Protein AF-0000000084413961 (afdb_homodimer)

Secondary structure (DSSP, 8-state):
-------------------S-SEEEEE-TT-HHHHHHHHHHHHH-TT--EEEEETTSTT--GGGTTT--HHHHHHS-EEEETTS-EEETHHHHHHHHHHTT-GGGTGGGGSHHHHHHHHHHHHHHHHHHHHHTTS--HHHHHHHHHHHHHHHHHHHHHHHHS------/-------------------S-SEEEEE-TT-HHHHHHHHHHHHH-TT--EEEEETTSTT--GGGTTT--HHHHHHS-EEEETTS-EEETHHHHHHHHHHTT-GGGTGGGGSHHHHHHHHHHHHHHHHHHHHHTTS--HHHHHHHHHHHHHHHHHHHHHHTTS------

Foldseek 3Di:
DPPPPPPPPPPPPVPVPQDQAFKEWEFAPVQPVRVVVVVVLVVLQPSVRYHYDHLPDPPHDCVVVLNQHSLNCLQWIWMAGSVGDIDTAPVRVLVSCVNSPNNVVCVVCVPVVNVVVRRVVRNVCSQCSQVVRPHDGSVVVVVVVVVVVVLVVVVVVCVVPDPDDSVD/DPPPPPPPPPPPPVVVPQDQAFKEWEFAPVQPVRVVVVVVLVVLQPSVHYHYDHLPDPPHDCVVVLNQHSLNCLQWIWMAGSVGDIDTAPVRVLVSCVNSPNNVVCVVCVPVVNVVVRRVVRNVCSQCSQVVRPHDGSVVVVVVVVVVVVLVVVVVVCVVPDPDDSVD

Nearest PDB structures (foldseek):
  4i2t-assembly1_A  TM=4.695E-01  e=9.248E-02  Chlorella sorokiniana
  4i2u-assembly1_A  TM=4.646E-01  e=8.682E-02  Chlorella sorokiniana
  6sgb-assembly1_Fa  TM=4.866E-01  e=2.104E-01  Trypanosoma brucei brucei
  7dik-assembly1_A  TM=3.952E-01  e=9.852E-02  Plasmodium falciparum 3D7
  1k0b-assembly1_A  TM=3.626E-01  e=8.460E-01  Saccharomyces cerevisiae

Structure (mmCIF, N/CA/C/O backbone):
data_AF-0000000084413961-model_v1
#
loop_
_entity.id
_entity.type
_entity.pdbx_description
1 polymer 'DUF393 domain-containing protein'
#
loop_
_atom_site.group_PDB
_atom_site.id
_atom_site.type_symbol
_atom_site.label_atom_id
_atom_site.label_alt_id
_atom_site.label_comp_id
_atom_site.label_asym_id
_atom_site.label_entity_id
_atom_site.label_seq_id
_atom_site.pdbx_PDB_ins_code
_atom_site.Cartn_x
_atom_site.Cartn_y
_atom_site.Cartn_z
_atom_site.occupancy
_atom_site.B_iso_or_equiv
_atom_site.auth_seq_id
_atom_site.auth_comp_id
_atom_site.auth_asym_id
_atom_site.auth_atom_id
_atom_site.pdbx_PDB_model_num
ATOM 1 N N . MET A 1 1 ? 36.531 67.625 -8.266 1 28.53 1 MET A N 1
ATOM 2 C CA . MET A 1 1 ? 35.281 67.188 -7.68 1 28.53 1 MET A CA 1
ATOM 3 C C . MET A 1 1 ? 34.969 65.75 -8.062 1 28.53 1 MET A C 1
ATOM 5 O O . MET A 1 1 ? 34.594 65.438 -9.195 1 28.53 1 MET A O 1
ATOM 9 N N . SER A 1 2 ? 35.906 64.812 -7.629 1 28.44 2 SER A N 1
ATOM 10 C CA . SER A 1 2 ? 36.062 63.375 -7.852 1 28.44 2 SER A CA 1
ATOM 11 C C . SER A 1 2 ? 34.875 62.594 -7.293 1 28.44 2 SER A C 1
ATOM 13 O O . SER A 1 2 ? 34.562 62.688 -6.098 1 28.44 2 SER A O 1
ATOM 15 N N . GLY A 1 3 ? 33.75 62.469 -8.031 1 28.02 3 GLY A N 1
ATOM 16 C CA . GLY A 1 3 ? 32.5 61.781 -7.703 1 28.02 3 GLY A CA 1
ATOM 17 C C . GLY A 1 3 ? 32.719 60.375 -7.219 1 28.02 3 GLY A C 1
ATOM 18 O O . GLY A 1 3 ? 33.312 59.562 -7.922 1 28.02 3 GLY A O 1
ATOM 19 N N . TRP A 1 4 ? 32.938 60.125 -5.863 1 32 4 TRP A N 1
ATOM 20 C CA . TRP A 1 4 ? 33.094 58.844 -5.168 1 32 4 TRP A CA 1
ATOM 21 C C . TRP A 1 4 ? 31.891 57.938 -5.473 1 32 4 TRP A C 1
ATOM 23 O O . TRP A 1 4 ? 30.75 58.281 -5.184 1 32 4 TRP A O 1
ATOM 33 N N . CYS A 1 5 ? 31.906 57.281 -6.676 1 32.59 5 CYS A N 1
ATOM 34 C CA . CYS A 1 5 ? 30.938 56.219 -6.965 1 32.59 5 CYS A CA 1
ATOM 35 C C . CYS A 1 5 ? 30.875 55.219 -5.832 1 32.59 5 CYS A C 1
ATOM 37 O O . CYS A 1 5 ? 31.891 54.562 -5.523 1 32.59 5 CYS A O 1
ATOM 39 N N . VAL A 1 6 ? 30.25 55.5 -4.664 1 33.47 6 VAL A N 1
ATOM 40 C CA . VAL A 1 6 ? 29.953 54.5 -3.645 1 33.47 6 VAL A CA 1
ATOM 41 C C . VAL A 1 6 ? 29.422 53.25 -4.309 1 33.47 6 VAL A C 1
ATOM 43 O O . VAL A 1 6 ? 28.469 53.281 -5.082 1 33.47 6 VAL A O 1
ATOM 46 N N . GLY A 1 7 ? 30.328 52.344 -4.707 1 33.09 7 GLY A N 1
ATOM 47 C CA . GLY A 1 7 ? 29.953 51 -5.129 1 33.09 7 GLY A CA 1
ATOM 48 C C . GLY A 1 7 ? 28.828 50.406 -4.316 1 33.09 7 GLY A C 1
ATOM 49 O O . GLY A 1 7 ? 28.844 50.469 -3.084 1 33.09 7 GLY A O 1
ATOM 50 N N . SER A 1 8 ? 27.594 50.562 -4.754 1 33.22 8 SER A N 1
ATOM 51 C CA . SER A 1 8 ? 26.453 49.812 -4.199 1 33.22 8 SER A CA 1
ATOM 52 C C . SER A 1 8 ? 26.828 48.406 -3.816 1 33.22 8 SER A C 1
ATOM 54 O O . SER A 1 8 ? 27.312 47.625 -4.652 1 33.22 8 SER A O 1
ATOM 56 N N . GLU A 1 9 ? 27.531 48.188 -2.738 1 34.91 9 GLU A N 1
ATOM 57 C CA . GLU A 1 9 ? 27.594 46.812 -2.205 1 34.91 9 GLU A CA 1
ATOM 58 C C . GLU A 1 9 ? 26.266 46.094 -2.393 1 34.91 9 GLU A C 1
ATOM 60 O O . GLU A 1 9 ? 25.219 46.562 -1.939 1 34.91 9 GLU A O 1
ATOM 65 N N . ARG A 1 10 ? 26.016 45.469 -3.547 1 32.41 10 ARG A N 1
ATOM 66 C CA . ARG A 1 10 ? 24.938 44.531 -3.795 1 32.41 10 ARG A CA 1
ATOM 67 C C . ARG A 1 10 ? 24.609 43.719 -2.545 1 32.41 10 ARG A C 1
ATOM 69 O O . ARG A 1 10 ? 25.531 43.281 -1.835 1 32.41 10 ARG A O 1
ATOM 76 N N . TYR A 1 11 ? 23.531 44 -1.795 1 33.12 11 TYR A N 1
ATOM 77 C CA . TYR A 1 11 ? 22.844 43.062 -0.918 1 33.12 11 TYR A CA 1
ATOM 78 C C . TYR A 1 11 ? 22.953 41.656 -1.452 1 33.12 11 TYR A C 1
ATOM 80 O O . TYR A 1 11 ? 22.625 41.406 -2.611 1 33.12 11 TYR A O 1
ATOM 88 N N . GLY A 1 12 ? 24.031 40.906 -1.257 1 35.69 12 GLY A N 1
ATOM 89 C CA . GLY A 1 12 ? 23.953 39.469 -1.463 1 35.69 12 GLY A CA 1
ATOM 90 C C . GLY A 1 12 ? 22.562 38.906 -1.237 1 35.69 12 GLY A C 1
ATOM 91 O O . GLY A 1 12 ? 21.969 39.125 -0.176 1 35.69 12 GLY A O 1
ATOM 92 N N . SER A 1 13 ? 21.594 38.969 -2.084 1 40.03 13 SER A N 1
ATOM 93 C CA . SER A 1 13 ? 20.344 38.219 -2.01 1 40.03 13 SER A CA 1
ATOM 94 C C . SER A 1 13 ? 20.562 36.875 -1.303 1 40.03 13 SER A C 1
ATOM 96 O O . SER A 1 13 ? 21.281 36.031 -1.797 1 40.03 13 SER A O 1
ATOM 98 N N . GLY A 1 14 ? 20.938 36.688 -0.121 1 41.59 14 GLY A N 1
ATOM 99 C CA . GLY A 1 14 ? 20.938 35.469 0.67 1 41.59 14 GLY A CA 1
ATOM 100 C C . GLY A 1 14 ? 19.906 34.469 0.21 1 41.59 14 GLY A C 1
ATOM 101 O O . GLY A 1 14 ? 18.734 34.531 0.621 1 41.59 14 GLY A O 1
ATOM 102 N N . GLN A 1 15 ? 19.672 34.125 -0.973 1 47.72 15 GLN A N 1
ATOM 103 C CA . GLN A 1 15 ? 18.797 33.094 -1.514 1 47.72 15 GLN A CA 1
ATOM 104 C C . GLN A 1 15 ? 18.688 31.891 -0.564 1 47.72 15 GLN A C 1
ATOM 106 O O . GLN A 1 15 ? 19.688 31.203 -0.317 1 47.72 15 GLN A O 1
ATOM 111 N N . ALA A 1 16 ? 17.922 31.922 0.528 1 58.41 16 ALA A N 1
ATOM 112 C CA . ALA A 1 16 ? 17.688 30.766 1.4 1 58.41 16 ALA A CA 1
ATOM 113 C C . ALA A 1 16 ? 17.797 29.453 0.626 1 58.41 16 ALA A C 1
ATOM 115 O O . ALA A 1 16 ? 17.234 29.328 -0.461 1 58.41 16 ALA A O 1
ATOM 116 N N . SER A 1 17 ? 18.969 28.797 0.553 1 79.81 17 SER A N 1
ATOM 117 C CA . SER A 1 17 ? 19.297 27.547 -0.109 1 79.81 17 SER A CA 1
ATOM 118 C C . SER A 1 17 ? 18.141 26.562 -0.044 1 79.81 17 SER A C 1
ATOM 120 O O . SER A 1 17 ? 17.375 26.547 0.932 1 79.81 17 SER A O 1
ATOM 122 N N . ARG A 1 18 ? 17.609 26.203 -1.151 1 90.88 18 ARG A N 1
ATOM 123 C CA . ARG A 1 18 ? 16.562 25.188 -1.261 1 90.88 18 ARG A CA 1
ATOM 124 C C . ARG A 1 18 ? 16.812 24.016 -0.318 1 90.88 18 ARG A C 1
ATOM 126 O O . ARG A 1 18 ? 17.938 23.5 -0.262 1 90.88 18 ARG A O 1
ATOM 133 N N . PRO A 1 19 ? 15.828 23.766 0.521 1 95.44 19 PRO A N 1
ATOM 134 C CA . PRO A 1 19 ? 16.016 22.578 1.358 1 95.44 19 PRO A CA 1
ATOM 135 C C . PRO A 1 19 ? 16.188 21.297 0.541 1 95.44 19 PRO A C 1
ATOM 137 O O . PRO A 1 19 ? 15.922 21.297 -0.663 1 95.44 19 PRO A O 1
ATOM 140 N N . SER A 1 20 ? 16.625 20.234 1.175 1 96.25 20 SER A N 1
ATOM 141 C CA . SER A 1 20 ? 16.859 18.953 0.502 1 96.25 20 SER A CA 1
ATOM 142 C C . SER A 1 20 ? 15.539 18.234 0.229 1 96.25 20 SER A C 1
ATOM 144 O O . SER A 1 20 ? 15.469 17.359 -0.642 1 96.25 20 SER A O 1
ATOM 146 N N . TRP A 1 21 ? 14.555 18.578 1.015 1 98.25 21 TRP A N 1
ATOM 147 C CA . TRP A 1 21 ? 13.281 17.891 0.873 1 98.25 21 TRP A CA 1
ATOM 148 C C . TRP A 1 21 ? 12.398 18.578 -0.166 1 98.25 21 TRP A C 1
ATOM 150 O O . TRP A 1 21 ? 12.523 19.781 -0.396 1 98.25 21 TRP A O 1
ATOM 160 N N . ASP A 1 22 ? 11.547 17.781 -0.787 1 98.56 22 ASP A N 1
ATOM 161 C C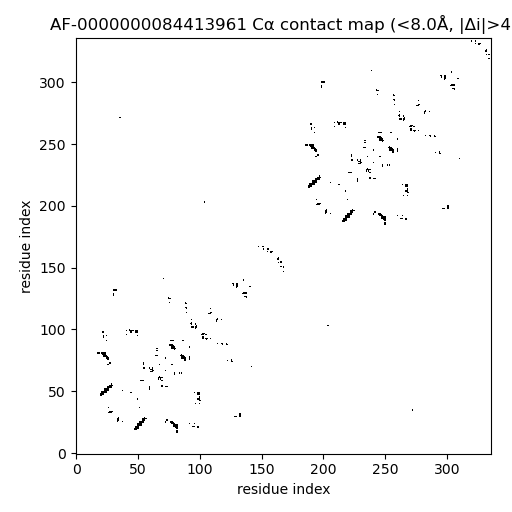A . ASP A 1 22 ? 10.594 18.281 -1.774 1 98.56 22 ASP A CA 1
ATOM 162 C C . ASP A 1 22 ? 9.25 18.609 -1.128 1 98.56 22 ASP A C 1
ATOM 164 O O . ASP A 1 22 ? 8.539 19.5 -1.584 1 98.56 22 ASP A O 1
ATOM 168 N N . ILE A 1 23 ? 8.961 17.938 -0.116 1 98.81 23 ILE A N 1
ATOM 169 C CA . ILE A 1 23 ? 7.652 18.109 0.505 1 98.81 23 ILE A CA 1
ATOM 170 C C . ILE A 1 23 ? 7.754 17.844 2.006 1 98.81 23 ILE A C 1
ATOM 172 O O . ILE A 1 23 ? 8.445 16.922 2.434 1 98.81 23 ILE A O 1
ATOM 176 N N . ARG A 1 24 ? 7.102 18.672 2.785 1 98.94 24 ARG A N 1
ATOM 177 C CA . ARG A 1 24 ? 6.887 18.484 4.215 1 98.94 24 ARG A CA 1
ATOM 178 C C . ARG A 1 24 ? 5.52 17.875 4.488 1 98.94 24 ARG A C 1
ATOM 180 O O . ARG A 1 24 ? 4.5 18.375 4.008 1 98.94 24 ARG A O 1
ATOM 187 N N . LEU A 1 25 ? 5.539 16.797 5.176 1 99 25 LEU A N 1
ATOM 188 C CA . LEU A 1 25 ? 4.309 16.109 5.547 1 99 25 LEU A CA 1
ATOM 189 C C . LEU A 1 25 ? 3.924 16.422 6.988 1 99 25 LEU A C 1
ATOM 191 O O . LEU A 1 25 ? 4.691 16.141 7.914 1 99 25 LEU A O 1
ATOM 195 N N . LEU A 1 26 ? 2.76 17.016 7.184 1 98.94 26 LEU A N 1
ATOM 196 C CA . LEU A 1 26 ? 2.197 17.188 8.516 1 98.94 26 LEU A CA 1
ATOM 197 C C . LEU A 1 26 ? 1.348 15.992 8.922 1 98.94 26 LEU A C 1
ATOM 199 O O . LEU A 1 26 ? 0.322 15.711 8.289 1 98.94 26 LEU A O 1
ATOM 203 N N . TYR A 1 27 ? 1.771 15.281 9.922 1 98.88 27 TYR A N 1
ATOM 204 C CA . TYR A 1 27 ? 1.052 14.055 10.266 1 98.88 27 TYR A CA 1
ATOM 205 C C . TYR A 1 27 ? 0.648 14.062 11.734 1 98.88 27 TYR A C 1
ATOM 207 O O . TYR A 1 27 ? 1.232 14.789 12.547 1 98.88 27 TYR A O 1
ATOM 215 N N . ASP A 1 28 ? -0.403 13.273 12.078 1 98.75 28 ASP A N 1
ATOM 216 C CA . ASP A 1 28 ? -0.881 13.078 13.438 1 98.75 28 ASP A CA 1
ATOM 217 C C . ASP A 1 28 ? -0.093 11.969 14.141 1 98.75 28 ASP A C 1
ATOM 219 O O . ASP A 1 28 ? -0.427 10.789 14.023 1 98.75 28 ASP A O 1
ATOM 223 N N . GLY A 1 29 ? 0.896 12.414 14.992 1 98.56 29 GLY A N 1
ATOM 224 C CA . GLY A 1 29 ? 1.784 11.484 15.672 1 98.56 29 GLY A CA 1
ATOM 225 C C . GLY A 1 29 ? 1.097 10.695 16.766 1 98.56 29 GLY A C 1
ATOM 226 O O . GLY A 1 29 ? 1.681 9.773 17.328 1 98.56 29 GLY A O 1
ATOM 227 N N . GLU A 1 30 ? -0.149 11.047 17 1 98.19 30 GLU A N 1
ATOM 228 C CA . GLU A 1 30 ? -0.895 10.32 18.016 1 98.19 30 GLU A CA 1
ATOM 229 C C . GLU A 1 30 ? -1.785 9.25 17.406 1 98.19 30 GLU A C 1
ATOM 231 O O . GLU A 1 30 ? -2.363 8.422 18.125 1 98.19 30 GLU A O 1
ATOM 236 N N . CYS A 1 31 ? -1.912 9.195 16.188 1 98.56 31 CYS A N 1
ATOM 237 C CA . CYS A 1 31 ? -2.697 8.188 15.477 1 98.56 31 CYS A CA 1
ATOM 238 C C . CYS A 1 31 ? -1.859 6.949 15.18 1 98.56 31 CYS A C 1
ATOM 240 O O . CYS A 1 31 ? -0.922 7.004 14.383 1 98.56 31 CYS A O 1
ATOM 242 N N . PRO A 1 32 ? -2.246 5.844 15.758 1 97.81 32 PRO A N 1
ATOM 243 C CA . PRO A 1 32 ? -1.409 4.648 15.609 1 97.81 32 PRO A CA 1
ATOM 244 C C . PRO A 1 32 ? -1.281 4.203 14.148 1 97.81 32 PRO A C 1
ATOM 246 O O . PRO A 1 32 ? -0.208 3.766 13.727 1 97.81 32 PRO A O 1
ATOM 249 N N . LEU A 1 33 ? -2.301 4.258 13.367 1 97.06 33 LEU A N 1
ATOM 250 C CA . LEU A 1 33 ? -2.225 3.855 11.969 1 97.06 33 LEU A CA 1
ATOM 251 C C . LEU A 1 33 ? -1.439 4.875 11.156 1 97.06 33 LEU A C 1
ATOM 253 O O . LEU A 1 33 ? -0.709 4.508 10.227 1 97.06 33 LEU A O 1
ATOM 257 N N . CYS A 1 34 ? -1.55 6.176 11.461 1 98.5 34 CYS A N 1
ATOM 258 C CA . CYS A 1 34 ? -0.761 7.203 10.789 1 98.5 34 CYS A CA 1
ATOM 259 C C . CYS A 1 34 ? 0.73 6.969 11.008 1 98.5 34 CYS A C 1
ATOM 261 O O . CYS A 1 34 ? 1.526 7.125 10.078 1 98.5 34 CYS A O 1
ATOM 263 N N . LEU A 1 35 ? 1.068 6.551 12.211 1 98.5 35 LEU A N 1
ATOM 264 C CA . LEU A 1 35 ? 2.469 6.309 12.539 1 98.5 35 LEU A CA 1
ATOM 265 C C . LEU A 1 35 ? 3.01 5.113 11.758 1 98.5 35 LEU A C 1
ATOM 267 O O . LEU A 1 35 ? 4.18 5.102 11.367 1 98.5 35 LEU A O 1
ATOM 271 N N . LYS A 1 36 ? 2.193 4.09 11.609 1 97.44 36 LYS A N 1
ATOM 272 C CA . LYS A 1 36 ? 2.625 2.955 10.797 1 97.44 36 LYS A CA 1
ATOM 273 C C . LYS A 1 36 ? 2.977 3.396 9.383 1 97.44 36 LYS A C 1
ATOM 275 O O . LYS A 1 36 ? 4.023 3.025 8.852 1 97.44 36 LYS A O 1
ATOM 280 N N . GLU A 1 37 ? 2.068 4.219 8.812 1 97.5 37 GLU A N 1
ATOM 281 C CA . GLU A 1 37 ? 2.303 4.758 7.48 1 97.5 37 GLU A CA 1
ATOM 282 C C . GLU A 1 37 ? 3.547 5.641 7.453 1 97.5 37 GLU A C 1
ATOM 284 O O . GLU A 1 37 ? 4.398 5.496 6.574 1 97.5 37 GLU A O 1
ATOM 289 N N . VAL A 1 38 ? 3.727 6.523 8.406 1 98.75 38 VAL A N 1
ATOM 290 C CA . VAL A 1 38 ? 4.84 7.461 8.461 1 98.75 38 VAL A CA 1
ATOM 291 C C . VAL A 1 38 ? 6.152 6.695 8.617 1 98.75 38 VAL A C 1
ATOM 293 O O . VAL A 1 38 ? 7.148 7.012 7.965 1 98.75 38 VAL A O 1
ATOM 296 N N . ASN A 1 39 ? 6.156 5.676 9.461 1 98 39 ASN A N 1
ATOM 297 C CA . ASN A 1 39 ? 7.363 4.875 9.648 1 98 39 ASN A CA 1
ATOM 298 C C . ASN A 1 39 ? 7.734 4.113 8.383 1 98 39 ASN A C 1
ATOM 300 O O . ASN A 1 39 ? 8.914 3.998 8.047 1 98 39 ASN A O 1
ATOM 304 N N . PHE A 1 40 ? 6.758 3.604 7.691 1 96.62 40 PHE A N 1
ATOM 305 C CA . PHE A 1 40 ? 7 2.99 6.391 1 96.62 40 PHE A CA 1
ATOM 306 C C . PHE A 1 40 ? 7.605 3.998 5.422 1 96.62 40 PHE A C 1
ATOM 308 O O . PHE A 1 40 ? 8.617 3.715 4.777 1 96.62 40 PHE A O 1
ATOM 315 N N . LEU A 1 41 ? 7.035 5.188 5.324 1 98.31 41 LEU A N 1
ATOM 316 C CA . LEU A 1 41 ? 7.539 6.23 4.438 1 98.31 41 LEU A CA 1
ATOM 317 C C . LEU A 1 41 ? 8.961 6.633 4.824 1 98.31 41 LEU A C 1
ATOM 319 O O . LEU A 1 41 ? 9.805 6.848 3.955 1 98.31 41 LEU A O 1
ATOM 323 N N . ARG A 1 42 ? 9.18 6.77 6.105 1 98.38 42 ARG A N 1
ATOM 324 C CA . ARG A 1 42 ? 10.523 7.09 6.59 1 98.38 42 ARG A CA 1
ATOM 325 C C . ARG A 1 42 ? 11.531 6.043 6.133 1 98.38 42 ARG A C 1
ATOM 327 O O . ARG A 1 42 ? 12.641 6.383 5.719 1 98.38 42 ARG A O 1
ATOM 334 N N . SER A 1 43 ? 11.078 4.781 6.203 1 95.62 43 SER A N 1
ATOM 335 C CA . SER A 1 43 ? 11.984 3.699 5.816 1 95.62 43 SER A CA 1
ATOM 336 C C . SER A 1 43 ? 12.312 3.762 4.328 1 95.62 43 SER A C 1
ATOM 338 O O . SER A 1 43 ? 13.336 3.23 3.891 1 95.62 43 SER A O 1
ATOM 340 N N . ARG A 1 44 ? 11.547 4.43 3.582 1 95.19 44 ARG A N 1
ATOM 341 C CA . ARG A 1 44 ? 11.734 4.527 2.139 1 95.19 44 ARG A CA 1
ATOM 342 C C . ARG A 1 44 ? 12.344 5.871 1.754 1 95.19 44 ARG A C 1
ATOM 344 O O . ARG A 1 44 ? 12.711 6.082 0.596 1 95.19 44 ARG A O 1
ATOM 351 N N . ASN A 1 45 ? 12.469 6.711 2.668 1 97.75 45 ASN A N 1
ATOM 352 C CA . ASN A 1 45 ? 12.906 8.086 2.428 1 97.75 45 ASN A CA 1
ATOM 353 C C . ASN A 1 45 ? 14.43 8.188 2.404 1 97.75 45 ASN A C 1
ATOM 355 O O . ASN A 1 45 ? 15 9.047 3.076 1 97.75 45 ASN A O 1
ATOM 359 N N . GLN A 1 46 ? 15.062 7.43 1.606 1 94.12 46 GLN A N 1
ATOM 360 C CA . GLN A 1 46 ? 16.516 7.352 1.568 1 94.12 46 GLN A CA 1
ATOM 361 C C . GLN A 1 46 ? 17.125 8.633 1.007 1 94.12 46 GLN A C 1
ATOM 363 O O . GLN A 1 46 ? 18.203 9.047 1.42 1 94.12 46 GLN A O 1
ATOM 368 N N . ALA A 1 47 ? 16.469 9.328 0.149 1 97 47 ALA A N 1
ATOM 369 C CA . ALA A 1 47 ? 16.969 10.555 -0.471 1 97 47 ALA A CA 1
ATOM 370 C C . ALA A 1 47 ? 16.578 11.781 0.342 1 97 47 ALA A C 1
ATOM 372 O O . ALA A 1 47 ? 16.859 12.914 -0.053 1 97 47 ALA A O 1
ATOM 373 N N . ASN A 1 48 ? 15.867 11.586 1.437 1 98.19 48 ASN A N 1
ATOM 374 C CA . ASN A 1 48 ? 15.445 12.648 2.342 1 98.19 48 ASN A CA 1
ATOM 375 C C . ASN A 1 48 ? 14.609 13.703 1.617 1 98.19 48 ASN A C 1
ATOM 377 O O . ASN A 1 48 ? 14.836 14.898 1.774 1 98.19 48 ASN A O 1
ATOM 381 N N . LYS A 1 49 ? 13.688 13.211 0.852 1 98.81 49 LYS A N 1
ATOM 382 C CA . LYS A 1 49 ? 12.859 14.102 0.039 1 98.81 49 LYS A CA 1
ATOM 383 C C . LYS A 1 49 ? 11.562 14.461 0.763 1 98.81 49 LYS A C 1
ATOM 385 O O . LYS A 1 49 ? 10.812 15.328 0.307 1 98.81 49 LYS A O 1
ATOM 390 N N . VAL A 1 50 ? 11.305 13.852 1.881 1 98.94 50 VAL A N 1
ATOM 391 C CA . VAL A 1 50 ? 10.141 14.188 2.697 1 98.94 50 VAL A CA 1
ATOM 392 C C . VAL A 1 50 ? 10.594 14.672 4.07 1 98.94 50 VAL A C 1
ATOM 394 O O . VAL A 1 50 ? 11.414 14.023 4.727 1 98.94 50 VAL A O 1
ATOM 397 N N . ASP A 1 51 ? 10.133 15.797 4.43 1 98.88 51 ASP A N 1
ATOM 398 C CA . ASP A 1 51 ? 10.266 16.297 5.793 1 98.88 51 ASP A CA 1
ATOM 399 C C . ASP A 1 51 ? 9.031 15.961 6.629 1 98.88 51 ASP A C 1
ATOM 401 O O . ASP A 1 51 ? 7.914 16.344 6.277 1 98.88 51 ASP A O 1
ATOM 405 N N . PHE A 1 52 ? 9.211 15.18 7.703 1 98.94 52 PHE A N 1
ATOM 406 C CA . PHE A 1 52 ? 8.102 14.719 8.531 1 98.94 52 PHE A CA 1
ATOM 407 C C . PHE A 1 52 ? 7.934 15.609 9.758 1 98.94 52 PHE A C 1
ATOM 409 O O . PHE A 1 52 ? 8.852 15.734 10.562 1 98.94 52 PHE A O 1
ATOM 416 N N . VAL A 1 53 ? 6.727 16.188 9.875 1 98.94 53 VAL A N 1
ATOM 417 C CA . VAL A 1 53 ? 6.453 17.062 11.023 1 98.94 53 VAL A CA 1
ATOM 418 C C . VAL A 1 53 ? 5.238 16.531 11.789 1 98.94 53 VAL A C 1
ATOM 420 O O . VAL A 1 53 ? 4.148 16.422 11.219 1 98.94 53 VAL A O 1
ATOM 423 N N . ASP A 1 54 ? 5.438 16.266 13.055 1 98.88 54 ASP A N 1
ATOM 424 C CA . ASP A 1 54 ? 4.367 15.797 13.93 1 98.88 54 ASP A CA 1
ATOM 425 C C . ASP A 1 54 ? 3.535 16.969 14.453 1 98.88 54 ASP A C 1
ATOM 427 O O . ASP A 1 54 ? 4.035 17.781 15.227 1 98.88 54 ASP A O 1
ATOM 431 N N . ILE A 1 55 ? 2.312 16.984 14.102 1 98.75 55 ILE A N 1
ATOM 432 C CA . ILE A 1 55 ? 1.482 18.125 14.469 1 98.75 55 ILE A CA 1
ATOM 433 C C . ILE A 1 55 ? 1.116 18.047 15.945 1 98.75 55 ILE A C 1
ATOM 435 O O . ILE A 1 55 ? 0.682 19.047 16.547 1 98.75 55 ILE A O 1
ATOM 439 N N . ALA A 1 56 ? 1.22 16.906 16.5 1 96.81 56 ALA A N 1
ATOM 440 C CA . ALA A 1 56 ? 0.917 16.719 17.922 1 96.81 56 ALA A CA 1
ATOM 441 C C . ALA A 1 56 ? 2.143 17 18.781 1 96.81 56 ALA A C 1
ATOM 443 O O . ALA A 1 56 ? 2.057 17 20.016 1 96.81 56 ALA A O 1
ATOM 444 N N . GLY A 1 57 ? 3.252 17.234 18.172 1 96.5 57 GLY A N 1
ATOM 445 C CA . GLY A 1 57 ? 4.469 17.484 18.922 1 96.5 57 GLY A CA 1
ATOM 446 C C . GLY A 1 57 ? 4.438 18.781 19.688 1 96.5 57 GLY A C 1
ATOM 447 O O . GLY A 1 57 ? 3.801 19.75 19.266 1 96.5 57 GLY A O 1
ATOM 448 N N . PRO A 1 58 ? 5.215 18.828 20.828 1 93.06 58 PRO A N 1
ATOM 449 C CA . PRO A 1 58 ? 5.215 20.047 21.641 1 93.06 58 PRO A CA 1
ATOM 450 C C . PRO A 1 58 ? 5.836 21.234 20.922 1 93.06 58 PRO A C 1
ATOM 452 O O . PRO A 1 58 ? 5.551 22.391 21.266 1 93.06 58 PRO A O 1
ATOM 455 N N . ASP A 1 59 ? 6.574 21.016 19.922 1 94.62 59 ASP A N 1
ATOM 456 C CA . ASP A 1 59 ? 7.281 22.094 19.234 1 94.62 59 ASP A CA 1
ATOM 457 C C . ASP A 1 59 ? 6.57 22.469 17.938 1 94.62 59 ASP A C 1
ATOM 459 O O . ASP A 1 59 ? 7.094 23.266 17.156 1 94.62 59 ASP A O 1
ATOM 463 N N . TYR A 1 60 ? 5.383 21.906 17.75 1 97.94 60 TYR A N 1
ATOM 464 C CA . TYR A 1 60 ? 4.68 22.266 16.516 1 97.94 60 TYR A CA 1
ATOM 465 C C . TYR A 1 60 ? 4.316 23.75 16.5 1 97.94 60 TYR A C 1
ATOM 467 O O . TYR A 1 60 ? 3.779 24.266 17.484 1 97.94 60 TYR A O 1
ATOM 475 N N . SER A 1 61 ? 4.621 24.438 15.398 1 97.69 61 SER A N 1
ATOM 476 C CA . SER A 1 61 ? 4.344 25.859 15.242 1 97.69 61 SER A CA 1
ATOM 477 C C . SER A 1 61 ? 3.709 26.156 13.891 1 97.69 61 SER A C 1
ATOM 479 O O . SER A 1 61 ? 4.309 25.891 12.844 1 97.69 61 SER A O 1
ATOM 481 N N . PRO A 1 62 ? 2.488 26.688 13.875 1 98.19 62 PRO A N 1
ATOM 482 C CA . PRO A 1 62 ? 1.895 27.109 12.602 1 98.19 62 PRO A CA 1
ATOM 483 C C . PRO A 1 62 ? 2.814 28.016 11.789 1 98.19 62 PRO A C 1
ATOM 485 O O . PRO A 1 62 ? 2.891 27.891 10.562 1 98.19 62 PRO A O 1
ATOM 488 N N . ALA A 1 63 ? 3.609 28.906 12.484 1 97.62 63 ALA A N 1
ATOM 489 C CA . ALA A 1 63 ? 4.477 29.859 11.812 1 97.62 63 ALA A CA 1
ATOM 490 C C . ALA A 1 63 ? 5.523 29.156 10.953 1 97.62 63 ALA A C 1
ATOM 492 O O . ALA A 1 63 ? 5.891 29.625 9.883 1 97.62 63 ALA A O 1
ATOM 493 N N . ASP A 1 64 ? 5.926 27.984 11.344 1 97.75 64 ASP A N 1
ATOM 494 C CA . ASP A 1 64 ? 6.941 27.219 10.625 1 97.75 64 ASP A CA 1
ATOM 495 C C . ASP A 1 64 ? 6.305 26.312 9.57 1 97.75 64 ASP A C 1
ATOM 497 O O . ASP A 1 64 ? 7.012 25.641 8.82 1 97.75 64 ASP A O 1
ATOM 501 N N . ASN A 1 65 ? 5.008 26.297 9.547 1 98.75 65 ASN A N 1
ATOM 502 C CA . ASN A 1 65 ? 4.293 25.344 8.703 1 98.75 65 ASN A CA 1
ATOM 503 C C . ASN A 1 65 ? 3.154 26.016 7.941 1 98.75 65 ASN A C 1
ATOM 505 O O . ASN A 1 65 ? 2.016 25.547 7.984 1 98.75 65 ASN A O 1
ATOM 509 N N . ALA A 1 66 ? 3.537 27.125 7.305 1 98.62 66 ALA A N 1
ATOM 510 C CA . ALA A 1 66 ? 2.664 27.812 6.367 1 98.62 66 ALA A CA 1
ATOM 511 C C . ALA A 1 66 ? 1.414 28.344 7.066 1 98.62 66 ALA A C 1
ATOM 513 O O . ALA A 1 66 ? 0.348 28.453 6.453 1 98.62 66 ALA A O 1
ATOM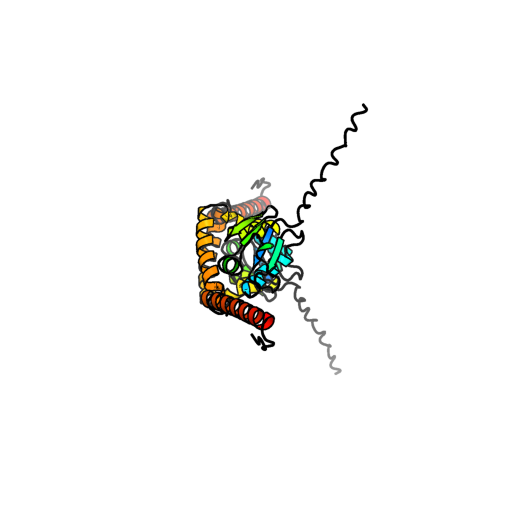 514 N N . GLY A 1 67 ? 1.486 28.516 8.367 1 98.69 67 GLY A N 1
ATOM 515 C CA . GLY A 1 67 ? 0.377 29.094 9.117 1 98.69 67 GLY A CA 1
ATOM 516 C C . GLY A 1 67 ? -0.702 28.078 9.453 1 98.69 67 GLY A C 1
ATOM 517 O O . GLY A 1 67 ? -1.783 28.453 9.914 1 98.69 67 GLY A O 1
ATOM 518 N N . ILE A 1 68 ? -0.469 26.828 9.266 1 98.81 68 ILE A N 1
ATOM 519 C CA . ILE A 1 68 ? -1.462 25.781 9.5 1 98.81 68 ILE A CA 1
ATOM 520 C C . ILE A 1 68 ? -1.533 25.453 10.992 1 98.81 68 ILE A C 1
ATOM 522 O O . ILE A 1 68 ? -0.576 24.938 11.57 1 98.81 68 ILE A O 1
ATOM 526 N N . SER A 1 69 ? -2.723 25.781 11.578 1 98.38 69 SER A N 1
ATOM 527 C CA . SER A 1 69 ? -2.918 25.516 13 1 98.38 69 SER A CA 1
ATOM 528 C C . SER A 1 69 ? -3.035 24.016 13.258 1 98.38 69 SER A C 1
ATOM 530 O O . SER A 1 69 ? -3.229 23.234 12.32 1 98.38 69 SER A O 1
ATOM 532 N N . PHE A 1 70 ? -2.912 23.609 14.516 1 98.19 70 PHE A N 1
ATOM 533 C CA . PHE A 1 70 ? -3.131 22.234 14.922 1 98.19 70 PHE A CA 1
ATOM 534 C C . PHE A 1 70 ? -4.516 21.75 14.5 1 98.19 70 PHE A C 1
ATOM 536 O O . PHE A 1 70 ? -4.664 20.672 13.93 1 98.19 70 PHE A O 1
ATOM 543 N N . GLU A 1 71 ? -5.516 22.594 14.742 1 97.69 71 GLU A N 1
ATOM 544 C CA . GLU A 1 71 ? -6.895 22.234 14.438 1 97.69 71 GLU A CA 1
ATOM 545 C C . GLU A 1 71 ? -7.082 21.969 12.945 1 97.69 71 GLU A C 1
ATOM 547 O O . GLU A 1 71 ? -7.699 20.984 12.562 1 97.69 71 GLU A O 1
ATOM 552 N N . ARG A 1 72 ? -6.523 22.844 12.164 1 98.44 72 ARG A N 1
ATOM 553 C CA . ARG A 1 72 ? -6.605 22.688 10.719 1 98.44 72 ARG A CA 1
ATOM 554 C C . ARG A 1 72 ? -5.871 21.438 10.258 1 98.44 72 ARG A C 1
ATOM 556 O O . ARG A 1 72 ? -6.367 20.688 9.414 1 98.44 72 ARG A O 1
ATOM 563 N N . ALA A 1 73 ? -4.707 21.188 10.789 1 98.88 73 ALA A N 1
ATOM 564 C CA . ALA A 1 73 ? -3.898 20.031 10.438 1 98.88 73 ALA A CA 1
ATOM 565 C C . ALA A 1 73 ? -4.605 18.734 10.828 1 98.88 73 ALA A C 1
ATOM 567 O O . ALA A 1 73 ? -4.465 17.703 10.148 1 98.88 73 ALA A O 1
ATOM 568 N N . MET A 1 74 ? -5.41 18.797 11.914 1 98.69 74 MET A N 1
ATOM 569 C CA . MET A 1 74 ? -6.109 17.609 12.406 1 98.69 74 MET A CA 1
ATOM 570 C C . MET A 1 74 ? -7.32 17.297 11.539 1 98.69 74 MET A C 1
ATOM 572 O O . MET A 1 74 ? -7.715 16.125 11.406 1 98.69 74 MET A O 1
ATOM 576 N N . GLU A 1 75 ? -7.855 18.234 10.945 1 98.44 75 GLU A N 1
ATOM 577 C CA . GLU A 1 75 ?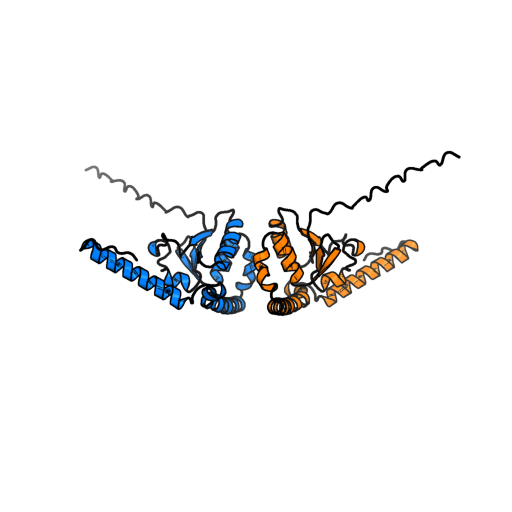 -9.062 18.047 10.148 1 98.44 75 GLU A CA 1
ATOM 578 C C . GLU A 1 75 ? -8.758 17.25 8.883 1 98.44 75 GLU A C 1
ATOM 580 O O . GLU A 1 75 ? -9.602 16.469 8.414 1 98.44 75 GLU A O 1
ATOM 585 N N . THR A 1 76 ? -7.691 17.469 8.266 1 98.81 76 THR A N 1
ATOM 586 C CA . THR A 1 76 ? -7.273 16.828 7.031 1 98.81 76 THR A CA 1
ATOM 587 C C . THR A 1 76 ? -5.754 16.859 6.891 1 98.81 76 THR A C 1
ATOM 589 O O . THR A 1 76 ? -5.094 17.75 7.414 1 98.81 76 THR A O 1
ATOM 592 N N . ILE A 1 77 ? -5.23 15.844 6.223 1 98.94 77 ILE A N 1
ATOM 593 C CA . ILE A 1 77 ? -3.783 15.758 6.051 1 98.94 77 ILE A CA 1
ATOM 594 C C . ILE A 1 77 ? -3.303 16.906 5.164 1 98.94 77 ILE A C 1
ATOM 596 O O . ILE A 1 77 ? -3.965 17.25 4.184 1 98.94 77 ILE A O 1
ATOM 600 N N . HIS A 1 78 ? -2.057 17.438 5.453 1 98.94 78 HIS A N 1
ATOM 601 C CA . HIS A 1 78 ? -1.45 18.531 4.691 1 98.94 78 HIS A CA 1
ATOM 602 C C . HIS A 1 78 ? -0.031 18.172 4.258 1 98.94 78 HIS A C 1
ATOM 604 O O . HIS A 1 78 ? 0.707 17.531 5.008 1 98.94 78 HIS A O 1
ATOM 610 N N . GLY A 1 79 ? 0.304 18.562 3.092 1 98.94 79 GLY A N 1
ATOM 611 C CA . GLY A 1 79 ? 1.657 18.641 2.564 1 98.94 79 GLY A CA 1
ATOM 612 C C . GLY A 1 79 ? 2.049 20.031 2.111 1 98.94 79 GLY A C 1
ATOM 613 O O . GLY A 1 79 ? 1.235 20.75 1.528 1 98.94 79 GLY A O 1
ATOM 614 N N . ILE A 1 80 ? 3.289 20.391 2.416 1 98.94 80 ILE A N 1
ATOM 615 C CA . ILE A 1 80 ? 3.828 21.688 2.006 1 98.94 80 ILE A CA 1
ATOM 616 C C . ILE A 1 80 ? 5.062 21.469 1.134 1 98.94 80 ILE A C 1
ATOM 618 O O . ILE A 1 80 ? 6.07 20.938 1.593 1 98.94 80 ILE A O 1
ATOM 622 N N . THR A 1 81 ? 4.992 21.953 -0.051 1 98.69 81 THR A N 1
ATOM 623 C CA . THR A 1 81 ? 6.168 21.797 -0.903 1 98.69 81 THR A CA 1
ATOM 624 C C . THR A 1 81 ? 7.23 22.828 -0.533 1 98.69 81 THR A C 1
ATOM 626 O O . THR A 1 81 ? 6.945 23.797 0.181 1 98.69 81 THR A O 1
ATOM 629 N N . PHE A 1 82 ? 8.477 22.594 -1.021 1 97.5 82 PHE A N 1
ATOM 630 C CA . PHE A 1 82 ? 9.602 23.453 -0.671 1 97.5 82 PHE A CA 1
ATOM 631 C C . PHE A 1 82 ? 9.336 24.891 -1.086 1 97.5 82 PHE A C 1
ATOM 633 O O . PHE A 1 82 ? 9.875 25.828 -0.482 1 97.5 82 PHE A O 1
ATOM 640 N N . ASP A 1 83 ? 8.477 25.109 -2.029 1 96.81 83 ASP A N 1
ATOM 641 C CA . ASP A 1 83 ? 8.203 26.469 -2.52 1 96.81 83 ASP A CA 1
ATOM 642 C C . ASP A 1 83 ? 6.98 27.062 -1.822 1 96.81 83 ASP A C 1
ATOM 644 O O . ASP A 1 83 ? 6.484 28.109 -2.223 1 96.81 83 ASP A O 1
ATOM 648 N N . GLY A 1 84 ? 6.484 26.375 -0.891 1 97.19 84 GLY A N 1
ATOM 649 C CA . GLY A 1 84 ? 5.488 26.953 -0.007 1 97.19 84 GLY A CA 1
ATOM 650 C C . GLY A 1 84 ? 4.062 26.625 -0.406 1 97.19 84 GLY A C 1
ATOM 651 O O . GLY A 1 84 ? 3.113 27.047 0.249 1 97.19 84 GLY A O 1
ATOM 652 N N . ARG A 1 85 ? 3.857 25.781 -1.473 1 98.62 85 ARG A N 1
ATOM 653 C CA . ARG A 1 85 ? 2.51 25.375 -1.854 1 98.62 85 ARG A CA 1
ATOM 654 C C . ARG A 1 85 ? 1.956 24.344 -0.887 1 98.62 85 ARG A C 1
ATOM 656 O O . ARG A 1 85 ? 2.674 23.422 -0.471 1 98.62 85 ARG A O 1
ATOM 663 N N . VAL A 1 86 ? 0.62 24.531 -0.58 1 98.94 86 VAL A N 1
ATOM 664 C CA . VAL A 1 86 ? -0.038 23.641 0.378 1 98.94 86 VAL A CA 1
ATOM 665 C C . VAL A 1 86 ? -0.991 22.703 -0.356 1 98.94 86 VAL A C 1
ATOM 667 O O . VAL A 1 86 ? -1.769 23.141 -1.21 1 98.94 86 VAL A O 1
ATOM 670 N N . TYR A 1 87 ? -0.874 21.469 -0.098 1 98.94 87 TYR A N 1
ATOM 671 C CA . TYR A 1 87 ? -1.78 20.453 -0.6 1 98.94 87 TYR A CA 1
ATOM 672 C C . TYR A 1 87 ? -2.498 19.75 0.547 1 98.94 87 TYR A C 1
ATOM 674 O O . TYR A 1 87 ? -2.014 19.734 1.681 1 98.94 87 TYR A O 1
ATOM 682 N N . THR A 1 88 ? -3.697 19.188 0.236 1 98.88 88 THR A N 1
ATOM 683 C CA . THR A 1 88 ? -4.453 18.406 1.209 1 98.88 88 THR A CA 1
ATOM 684 C C . THR A 1 88 ? -5.008 17.141 0.571 1 98.88 88 THR A C 1
ATOM 686 O O . THR A 1 88 ? -4.996 17 -0.654 1 98.88 88 THR A O 1
ATOM 689 N N . GLY A 1 89 ? -5.371 16.219 1.422 1 98.75 89 GLY A N 1
ATOM 690 C CA . GLY A 1 89 ? -6.09 15.039 0.957 1 98.75 89 GLY A CA 1
ATOM 691 C C . GLY A 1 89 ? -5.211 14.07 0.187 1 98.75 89 GLY A C 1
ATOM 692 O O . GLY A 1 89 ? -4.016 13.969 0.455 1 98.75 89 GLY A O 1
ATOM 693 N N . VAL A 1 90 ? -5.797 13.445 -0.734 1 98.81 90 VAL A N 1
ATOM 694 C CA . VAL A 1 90 ? -5.176 12.344 -1.462 1 98.81 90 VAL A CA 1
ATOM 695 C C . VAL A 1 90 ? -3.98 12.859 -2.26 1 98.81 90 VAL A C 1
ATOM 697 O O . VAL A 1 90 ? -2.994 12.141 -2.443 1 98.81 90 VAL A O 1
ATOM 700 N N . GLU A 1 91 ? -4.02 14.094 -2.621 1 98.69 91 GLU A N 1
ATOM 701 C CA . GLU A 1 91 ? -2.902 14.68 -3.359 1 98.69 91 GLU A CA 1
ATOM 702 C C . GLU A 1 91 ? -1.625 14.672 -2.525 1 98.69 91 GLU A C 1
ATOM 704 O O . GLU A 1 91 ? -0.526 14.523 -3.064 1 98.69 91 GLU A O 1
ATOM 709 N N . VAL A 1 92 ? -1.771 14.812 -1.229 1 98.94 92 VAL A N 1
ATOM 710 C CA . VAL A 1 92 ? -0.605 14.758 -0.355 1 98.94 92 VAL A CA 1
ATOM 711 C C . VAL A 1 92 ? 0.047 13.383 -0.449 1 98.94 92 VAL A C 1
ATOM 713 O O . VAL A 1 92 ? 1.269 13.273 -0.583 1 98.94 92 VAL A O 1
ATOM 716 N N . PHE A 1 93 ? -0.783 12.359 -0.434 1 98.81 93 PHE A N 1
ATOM 717 C CA . PHE A 1 93 ? -0.27 11 -0.551 1 98.81 93 PHE A CA 1
ATOM 718 C C . PHE A 1 93 ? 0.427 10.797 -1.891 1 98.81 93 PHE A C 1
ATOM 720 O O . PHE A 1 93 ? 1.506 10.211 -1.951 1 98.81 93 PHE A O 1
ATOM 727 N N . ARG A 1 94 ? -0.165 11.305 -2.91 1 98.5 94 ARG A N 1
ATOM 728 C CA . ARG A 1 94 ? 0.446 11.18 -4.23 1 98.5 94 ARG A CA 1
ATOM 729 C C . ARG A 1 94 ? 1.84 11.797 -4.246 1 98.5 94 ARG A C 1
ATOM 731 O O . ARG A 1 94 ? 2.795 11.18 -4.719 1 98.5 94 ARG A O 1
ATOM 738 N N . LEU A 1 95 ? 1.969 12.961 -3.691 1 98.69 95 LEU A N 1
ATOM 739 C CA . LEU A 1 95 ? 3.232 13.695 -3.711 1 98.69 95 LEU A CA 1
ATOM 740 C C . LEU A 1 95 ? 4.262 13.023 -2.803 1 98.69 95 LEU A C 1
ATOM 742 O O . LEU A 1 95 ? 5.422 12.875 -3.182 1 98.69 95 LEU A O 1
ATOM 746 N N . VAL A 1 96 ? 3.852 12.617 -1.652 1 98.88 96 VAL A N 1
ATOM 747 C CA . VAL A 1 96 ? 4.766 12.008 -0.69 1 98.88 96 VAL A CA 1
ATOM 748 C C . VAL A 1 96 ? 5.242 10.656 -1.213 1 98.88 96 VAL A C 1
ATOM 750 O O . VAL A 1 96 ? 6.43 10.344 -1.143 1 98.88 96 VAL A O 1
ATOM 753 N N . TYR A 1 97 ? 4.324 9.859 -1.754 1 98.62 97 TYR A N 1
ATOM 754 C CA . TYR A 1 97 ? 4.711 8.562 -2.305 1 98.62 97 TYR A CA 1
ATOM 755 C C . TYR A 1 97 ? 5.621 8.734 -3.514 1 98.62 97 TYR A C 1
ATOM 757 O O . TYR A 1 97 ? 6.539 7.938 -3.725 1 98.62 97 TYR A O 1
ATOM 765 N N . GLU A 1 98 ? 5.355 9.703 -4.316 1 98.25 98 GLU A N 1
ATOM 766 C CA . GLU A 1 98 ? 6.266 10 -5.418 1 98.25 98 GLU A CA 1
ATOM 767 C C . GLU A 1 98 ? 7.66 10.352 -4.902 1 98.25 98 GLU A C 1
ATOM 769 O O . GLU A 1 98 ? 8.664 9.859 -5.426 1 98.25 98 GLU A O 1
ATOM 774 N N . ALA A 1 99 ? 7.73 11.078 -3.877 1 98.5 99 ALA A N 1
ATOM 775 C CA . ALA A 1 99 ? 9 11.547 -3.32 1 98.5 99 ALA A CA 1
ATOM 776 C C . ALA A 1 99 ? 9.836 10.375 -2.801 1 98.5 99 ALA A C 1
ATOM 778 O O . ALA A 1 99 ? 11.062 10.43 -2.824 1 98.5 99 ALA A O 1
ATOM 779 N N . VAL A 1 100 ? 9.18 9.289 -2.385 1 97.44 100 VAL A N 1
ATOM 780 C CA . VAL A 1 100 ? 9.938 8.18 -1.812 1 97.44 100 VAL A CA 1
ATOM 781 C C . VAL A 1 100 ? 10.07 7.059 -2.836 1 97.44 100 VAL A C 1
ATOM 783 O O . VAL A 1 100 ? 10.422 5.93 -2.488 1 97.44 100 VAL A O 1
ATOM 786 N N . GLY A 1 101 ? 9.68 7.312 -4.062 1 95.5 101 GLY A N 1
ATOM 787 C CA . GLY A 1 101 ? 9.938 6.383 -5.148 1 95.5 101 GLY A CA 1
ATOM 788 C C . GLY A 1 101 ? 8.797 5.406 -5.379 1 95.5 101 GLY A C 1
ATOM 789 O O . GLY A 1 101 ? 8.969 4.395 -6.059 1 95.5 101 GLY A O 1
ATOM 790 N N . LEU A 1 102 ? 7.672 5.707 -4.852 1 97 102 LEU A N 1
ATOM 791 C CA . LEU A 1 102 ? 6.496 4.852 -4.984 1 97 102 LEU A CA 1
ATOM 792 C C . LEU A 1 102 ? 5.367 5.586 -5.699 1 97 102 LEU A C 1
ATOM 794 O O . LEU A 1 102 ? 4.191 5.371 -5.395 1 97 102 LEU A O 1
ATOM 798 N N . GLY A 1 103 ? 5.652 6.414 -6.578 1 97.25 103 GLY A N 1
ATOM 799 C CA . GLY A 1 103 ? 4.672 7.211 -7.297 1 97.25 103 GLY A CA 1
ATOM 800 C C . GLY A 1 103 ? 3.646 6.371 -8.039 1 97.25 103 GLY A C 1
ATOM 801 O O . GLY A 1 103 ? 2.492 6.777 -8.188 1 97.25 103 GLY A O 1
ATOM 802 N N . TRP A 1 104 ? 4.035 5.176 -8.43 1 95.38 104 TRP A N 1
ATOM 803 C CA . TRP A 1 104 ? 3.164 4.305 -9.211 1 95.38 104 TRP A CA 1
ATOM 804 C C . TRP A 1 104 ? 1.943 3.883 -8.406 1 95.38 104 TRP A C 1
ATOM 806 O O . TRP A 1 104 ? 0.888 3.588 -8.969 1 95.38 104 TRP A O 1
ATOM 816 N N . VAL A 1 105 ? 1.993 3.896 -7.082 1 95.94 105 VAL A N 1
ATOM 817 C CA . VAL A 1 105 ? 0.91 3.486 -6.195 1 95.94 105 VAL A CA 1
ATOM 818 C C . VAL A 1 105 ? -0.29 4.414 -6.379 1 95.94 105 VAL A C 1
ATOM 820 O O . VAL A 1 105 ? -1.438 3.963 -6.367 1 95.94 105 VAL A O 1
ATOM 823 N N . TYR A 1 106 ? 0.018 5.715 -6.598 1 97.38 106 TYR A N 1
ATOM 824 C CA . TYR A 1 106 ? -1.056 6.703 -6.641 1 97.38 106 TYR A CA 1
ATOM 825 C C . TYR A 1 106 ? -1.199 7.293 -8.039 1 97.38 106 TYR A C 1
ATOM 827 O O . TYR A 1 106 ? -1.935 8.258 -8.234 1 97.38 106 TYR A O 1
ATOM 835 N N . ALA A 1 107 ? -0.503 6.781 -9.07 1 95.25 107 ALA A N 1
ATOM 836 C CA . ALA A 1 107 ? -0.507 7.336 -10.422 1 95.25 107 ALA A CA 1
ATOM 837 C C . ALA A 1 107 ? -1.923 7.391 -10.992 1 95.25 107 ALA A C 1
ATOM 839 O O . ALA A 1 107 ? -2.262 8.305 -11.75 1 95.25 107 ALA A O 1
ATOM 840 N N . ILE A 1 108 ? -2.76 6.445 -10.562 1 93.44 108 ILE A N 1
ATOM 841 C CA . ILE A 1 108 ? -4.117 6.332 -11.086 1 93.44 108 ILE A CA 1
ATOM 842 C C . ILE A 1 108 ? -4.945 7.535 -10.633 1 93.44 108 ILE A C 1
ATOM 844 O O . ILE A 1 108 ? -5.969 7.855 -11.234 1 93.44 108 ILE A O 1
ATOM 848 N N . THR A 1 109 ? -4.57 8.211 -9.586 1 97.12 109 THR A N 1
ATOM 849 C CA . THR A 1 109 ? -5.328 9.336 -9.055 1 97.12 109 THR A CA 1
ATOM 850 C C . THR A 1 109 ? -5.078 10.594 -9.883 1 97.12 109 THR A C 1
ATOM 852 O O . THR A 1 109 ? -5.684 11.641 -9.633 1 97.12 109 THR A O 1
ATOM 855 N N . LYS A 1 110 ? -4.223 10.5 -10.859 1 96.94 110 LYS A N 1
ATOM 856 C CA . LYS A 1 110 ? -4.074 11.609 -11.789 1 96.94 110 LYS A CA 1
ATOM 857 C C . LYS A 1 110 ? -5.355 11.828 -12.594 1 96.94 110 LYS A C 1
ATOM 859 O O . LYS A 1 110 ? -5.594 12.922 -13.102 1 96.94 110 LYS A O 1
ATOM 864 N N . ASN A 1 111 ? -6.152 10.758 -12.734 1 97 111 ASN A N 1
ATOM 865 C CA . ASN A 1 111 ? -7.492 10.898 -13.297 1 97 111 ASN A CA 1
ATOM 866 C C . ASN A 1 111 ? -8.43 11.625 -12.336 1 97 111 ASN A C 1
ATOM 868 O O . ASN A 1 111 ? -8.625 11.18 -11.203 1 97 111 ASN A O 1
ATOM 872 N N . PRO A 1 112 ? -9.039 12.703 -12.766 1 97.94 112 PRO A N 1
ATOM 873 C CA . PRO A 1 112 ? -9.828 13.523 -11.844 1 97.94 112 PRO A CA 1
ATOM 874 C C . PRO A 1 112 ? -11 12.766 -11.234 1 97.94 112 PRO A C 1
ATOM 876 O O . PRO A 1 112 ? -11.375 13.016 -10.086 1 97.94 112 PRO A O 1
ATOM 879 N N . ALA A 1 113 ? -11.57 11.891 -12.016 1 97.81 113 ALA A N 1
ATOM 880 C CA . ALA A 1 113 ? -12.672 11.102 -11.477 1 97.81 113 ALA A CA 1
ATOM 881 C C . ALA A 1 113 ? -12.195 10.172 -10.359 1 97.81 113 ALA A C 1
ATOM 883 O O . ALA A 1 113 ? -12.867 10.031 -9.336 1 97.81 113 ALA A O 1
ATOM 884 N N . VAL A 1 114 ? -11.102 9.586 -10.555 1 96.81 114 VAL A N 1
ATOM 885 C CA . VAL A 1 114 ? -10.523 8.695 -9.547 1 96.81 114 VAL A CA 1
ATOM 886 C C . VAL A 1 114 ? -10.102 9.508 -8.328 1 96.81 114 VAL A C 1
ATOM 888 O O . VAL A 1 114 ? -10.359 9.102 -7.188 1 96.81 114 VAL A O 1
ATOM 891 N N . LEU A 1 115 ? -9.477 10.609 -8.539 1 98.38 115 LEU A N 1
ATOM 892 C CA . LEU A 1 115 ? -9.07 11.484 -7.441 1 98.38 115 LEU A CA 1
ATOM 893 C C . LEU A 1 115 ? -10.266 11.883 -6.586 1 98.38 115 LEU A C 1
ATOM 895 O O . LEU A 1 115 ? -10.203 11.836 -5.355 1 98.38 115 LEU A O 1
ATOM 899 N N . ALA A 1 116 ? -11.32 12.258 -7.227 1 98.56 116 ALA A N 1
ATOM 900 C CA . ALA A 1 116 ? -12.523 12.664 -6.516 1 98.56 116 ALA A CA 1
ATOM 901 C C . ALA A 1 116 ? -13.07 11.531 -5.652 1 98.56 116 ALA A C 1
ATOM 903 O O . ALA A 1 116 ? -13.445 11.75 -4.496 1 98.56 116 ALA A O 1
ATOM 904 N N . ALA A 1 117 ? -13.164 10.32 -6.234 1 97.88 117 ALA A N 1
ATOM 905 C CA . ALA A 1 117 ? -13.633 9.156 -5.488 1 97.88 117 ALA A CA 1
ATOM 906 C C . ALA A 1 117 ? -12.711 8.852 -4.316 1 97.88 117 ALA A C 1
ATOM 908 O O . ALA A 1 117 ? -13.172 8.57 -3.209 1 97.88 117 ALA A O 1
ATOM 909 N N . ALA A 1 118 ? -11.422 8.93 -4.566 1 97.88 118 ALA A N 1
ATOM 910 C CA . ALA A 1 118 ? -10.43 8.68 -3.518 1 97.88 118 ALA A CA 1
ATOM 911 C C . ALA A 1 118 ? -10.562 9.703 -2.389 1 97.88 118 ALA A C 1
ATOM 913 O O . ALA A 1 118 ? -10.469 9.344 -1.211 1 97.88 118 ALA A O 1
ATOM 914 N N . ASN A 1 119 ? -10.773 10.914 -2.705 1 98.75 119 ASN A N 1
ATOM 915 C CA . ASN A 1 119 ? -10.938 11.945 -1.688 1 98.75 119 ASN A CA 1
ATOM 916 C C . ASN A 1 119 ? -12.188 11.703 -0.846 1 98.75 119 ASN A C 1
ATOM 918 O O . ASN A 1 119 ? -12.203 12 0.351 1 98.75 119 ASN A O 1
ATOM 922 N N . LYS A 1 120 ? -13.273 11.203 -1.486 1 98.5 120 LYS A N 1
ATOM 923 C CA . LYS A 1 120 ? -14.469 10.883 -0.705 1 98.5 120 LYS A CA 1
ATOM 924 C C . LYS A 1 120 ? -14.156 9.844 0.367 1 98.5 120 LYS A C 1
ATOM 926 O O . LYS A 1 120 ? -14.562 9.992 1.521 1 98.5 120 LYS A O 1
ATOM 931 N N . VAL A 1 121 ? -13.438 8.789 0.046 1 97.5 121 VAL A N 1
ATOM 932 C CA . VAL A 1 121 ? -13.047 7.75 0.991 1 97.5 121 VAL A CA 1
ATOM 933 C C . VAL A 1 121 ? -12.125 8.336 2.057 1 97.5 121 VAL A C 1
ATOM 935 O O . VAL A 1 121 ? -12.297 8.078 3.248 1 97.5 121 VAL A O 1
ATOM 938 N N . TYR A 1 122 ? -11.219 9.141 1.581 1 98.44 122 TYR A N 1
ATOM 939 C CA . TYR A 1 122 ? -10.273 9.758 2.508 1 98.44 122 TYR A CA 1
ATOM 940 C C . TYR A 1 122 ? -10.992 10.648 3.512 1 98.44 122 TYR A C 1
ATOM 942 O O . TYR A 1 122 ? -10.648 10.664 4.695 1 98.44 122 TYR A O 1
ATOM 950 N N . ASP A 1 123 ? -11.898 11.359 3.074 1 98.75 123 ASP A N 1
ATOM 951 C CA . ASP A 1 123 ? -12.625 12.266 3.953 1 98.75 123 ASP A CA 1
ATOM 952 C C . ASP A 1 123 ? -13.328 11.508 5.07 1 98.75 123 ASP A C 1
ATOM 954 O O . ASP A 1 123 ? -13.375 11.969 6.211 1 98.75 123 ASP A O 1
ATOM 958 N N . VAL A 1 124 ? -13.891 10.383 4.766 1 98.19 124 VAL A N 1
ATOM 959 C CA . VAL A 1 124 ? -14.516 9.531 5.773 1 98.19 124 VAL A CA 1
ATOM 960 C C . VAL A 1 124 ? -13.461 9.07 6.785 1 98.19 124 VAL A C 1
ATOM 962 O O . VAL A 1 124 ? -13.68 9.148 7.996 1 98.19 124 VAL A O 1
ATOM 965 N N . TRP A 1 125 ? -12.359 8.602 6.305 1 97.69 125 TRP A N 1
ATOM 966 C CA . TRP A 1 125 ? -11.25 8.211 7.172 1 97.69 125 TRP A CA 1
ATOM 967 C C . TRP A 1 125 ? -10.836 9.359 8.078 1 97.69 125 TRP A C 1
ATOM 969 O O . TRP A 1 125 ? -10.719 9.195 9.297 1 97.69 125 TRP A O 1
ATOM 979 N N . ALA A 1 126 ? -10.555 10.539 7.465 1 98.62 126 ALA A N 1
ATOM 980 C CA . ALA A 1 126 ? -10.062 11.703 8.195 1 98.62 126 ALA A CA 1
ATOM 981 C C . ALA A 1 126 ? -11.023 12.086 9.32 1 98.62 126 ALA A C 1
ATOM 983 O O . ALA A 1 126 ? -10.594 12.445 10.422 1 98.62 126 ALA A O 1
ATOM 984 N N . LYS A 1 127 ? -12.258 11.953 9.094 1 98.25 127 LYS A N 1
ATOM 985 C CA . LYS A 1 127 ? -13.289 12.336 10.047 1 98.25 127 LYS A CA 1
ATOM 986 C C . LYS A 1 127 ? -13.359 11.344 11.211 1 98.25 127 LYS A C 1
ATOM 988 O O . LYS A 1 127 ? -13.547 11.742 12.359 1 98.25 127 LYS A O 1
ATOM 993 N N . TYR A 1 128 ? -13.125 10.039 10.898 1 98.06 128 TYR A N 1
ATOM 994 C CA . TYR A 1 128 ? -13.414 9.023 11.906 1 98.06 128 TYR A CA 1
ATOM 995 C C . TYR A 1 128 ? -12.133 8.344 12.375 1 98.06 128 TYR A C 1
ATOM 997 O O . TYR A 1 128 ? -12.164 7.477 13.25 1 98.06 128 TYR A O 1
ATOM 1005 N N . ARG A 1 129 ? -11.016 8.703 11.938 1 97.88 129 ARG A N 1
ATOM 1006 C CA . ARG A 1 129 ? -9.766 7.992 12.172 1 97.88 129 ARG A CA 1
ATOM 1007 C C . ARG A 1 129 ? -9.453 7.918 13.664 1 97.88 129 ARG A C 1
ATOM 1009 O O . ARG A 1 129 ? -8.922 6.914 14.148 1 97.88 129 ARG A O 1
ATOM 1016 N N . THR A 1 130 ? -9.766 9.031 14.383 1 98.44 130 THR A N 1
ATOM 1017 C CA . THR A 1 130 ? -9.43 9.023 15.805 1 98.44 130 THR A CA 1
ATOM 1018 C C . THR A 1 130 ? -10.195 7.922 16.531 1 98.44 130 THR A C 1
ATOM 1020 O O . THR A 1 130 ? -9.602 7.145 17.281 1 98.44 130 THR A O 1
ATOM 1023 N N . GLN A 1 131 ? -11.422 7.754 16.234 1 97.94 131 GLN A N 1
ATOM 1024 C CA . GLN A 1 131 ? -12.211 6.695 16.859 1 97.94 131 GLN A CA 1
ATOM 1025 C C . GLN A 1 131 ? -11.828 5.328 16.312 1 97.94 131 GLN A C 1
ATOM 1027 O O . GLN A 1 131 ? -11.734 4.352 17.062 1 97.94 131 GLN A O 1
ATOM 1032 N N . LEU A 1 132 ? -11.594 5.297 15.062 1 95.56 132 LEU A N 1
ATOM 1033 C CA . LEU A 1 132 ? -11.25 4.035 14.414 1 95.56 132 LEU A CA 1
ATOM 1034 C C . LEU A 1 132 ? -9.914 3.508 14.93 1 95.56 132 LEU A C 1
ATOM 1036 O O . LEU A 1 132 ? -9.633 2.311 14.828 1 95.56 132 LEU A O 1
ATOM 1040 N N . THR A 1 133 ? -9.109 4.367 15.492 1 96.5 133 THR A N 1
ATOM 1041 C CA . THR A 1 133 ? -7.793 3.963 15.977 1 96.5 133 THR A CA 1
ATOM 1042 C C . THR A 1 133 ? -7.746 3.994 17.5 1 96.5 133 THR A C 1
ATOM 1044 O O . THR A 1 133 ? -6.664 4.055 18.094 1 96.5 133 THR A O 1
ATOM 1047 N N . GLY A 1 134 ? -8.914 4.066 18.172 1 96.19 134 GLY A N 1
ATOM 1048 C CA . GLY A 1 134 ? -9.023 3.832 19.594 1 96.19 134 GLY A CA 1
ATOM 1049 C C . GLY A 1 134 ? -8.922 5.102 20.422 1 96.19 134 GLY A C 1
ATOM 1050 O O . GLY A 1 134 ? -8.625 5.055 21.625 1 96.19 134 GLY A O 1
ATOM 1051 N N . ARG A 1 135 ? -9.109 6.238 19.781 1 97.81 135 ARG A N 1
ATOM 1052 C CA . ARG A 1 135 ? -9.047 7.52 20.469 1 97.81 135 ARG A CA 1
ATOM 1053 C C . ARG A 1 135 ? -10.438 8.156 20.562 1 97.81 135 ARG A C 1
ATOM 1055 O O . ARG A 1 135 ? -11.422 7.578 20.094 1 97.81 135 ARG A O 1
ATOM 1062 N N . GLU A 1 136 ? -10.484 9.32 21.203 1 97.88 136 GLU A N 1
ATOM 1063 C CA . GLU A 1 136 ? -11.734 10.062 21.312 1 97.88 136 GLU A CA 1
ATOM 1064 C C . GLU A 1 136 ? -12.133 10.648 19.953 1 97.88 136 GLU A C 1
ATOM 1066 O O . GLU A 1 136 ? -11.305 10.75 19.047 1 97.88 136 GLU A O 1
ATOM 1071 N N . ALA A 1 137 ? -13.414 11.047 19.891 1 98.25 137 ALA A N 1
ATOM 1072 C CA . ALA A 1 137 ? -13.891 11.703 18.672 1 98.25 137 ALA A CA 1
ATOM 1073 C C . ALA A 1 137 ? -13.086 12.969 18.391 1 98.25 137 ALA A C 1
ATOM 1075 O O . ALA A 1 137 ? -12.656 13.664 19.312 1 98.25 137 ALA A O 1
ATOM 1076 N N . LEU A 1 138 ? -12.883 13.219 17.125 1 98.12 138 LEU A N 1
ATOM 1077 C CA . LEU A 1 138 ? -12.078 14.352 16.688 1 98.12 138 LEU A CA 1
ATOM 1078 C C . LEU A 1 138 ? -12.539 15.641 17.359 1 98.12 138 LEU A C 1
ATOM 1080 O O . LEU A 1 138 ? -11.719 16.422 17.859 1 98.12 138 LEU A O 1
ATOM 1084 N N . GLU A 1 139 ? -13.852 15.852 17.391 1 97.69 139 GLU A N 1
ATOM 1085 C CA . GLU A 1 139 ? -14.406 17.062 17.984 1 97.69 139 GLU A CA 1
ATOM 1086 C C . GLU A 1 139 ? -14.031 17.188 19.469 1 97.69 139 GLU A C 1
ATOM 1088 O O . GLU A 1 139 ? -13.758 18.281 19.953 1 97.69 139 GLU A O 1
ATOM 1093 N N . VAL A 1 140 ? -14.086 16.078 20.172 1 97.75 140 VAL A N 1
ATOM 1094 C CA . VAL A 1 140 ? -13.742 16.062 21.578 1 97.75 140 VAL A CA 1
ATOM 1095 C C . VAL A 1 140 ? -12.258 16.391 21.766 1 97.75 140 VAL A C 1
ATOM 1097 O O . VAL A 1 140 ? -11.891 17.172 22.641 1 97.75 140 VAL A O 1
ATOM 1100 N N . LEU A 1 141 ? -11.477 15.758 20.891 1 97.12 141 LEU A N 1
ATOM 1101 C CA . LEU A 1 141 ? -10.031 15.992 20.938 1 97.12 141 LEU A CA 1
ATOM 1102 C C . LEU A 1 141 ? -9.711 17.469 20.688 1 97.12 141 LEU A C 1
ATOM 1104 O O . LEU A 1 141 ? -8.883 18.047 21.391 1 97.12 141 LEU A O 1
ATOM 1108 N N . LEU A 1 142 ? -10.312 18.062 19.75 1 96.69 142 LEU A N 1
ATOM 1109 C CA . LEU A 1 142 ? -10.07 19.453 19.406 1 96.69 142 LEU A CA 1
ATOM 1110 C C . LEU A 1 142 ? -10.555 20.375 20.531 1 96.69 142 LEU A C 1
ATOM 1112 O O . LEU A 1 142 ? -9.883 21.359 20.859 1 96.69 142 LEU A O 1
ATOM 1116 N N . GLU A 1 143 ? -11.672 20.062 21.125 1 95.75 143 GLU A N 1
ATOM 1117 C CA . GLU A 1 143 ? -12.195 20.859 22.234 1 95.75 143 GLU A CA 1
ATOM 1118 C C . GLU A 1 143 ? -11.266 20.797 23.453 1 95.75 143 GLU A C 1
ATOM 1120 O O . GLU A 1 143 ? -11.016 21.812 24.109 1 95.75 143 GLU A O 1
ATOM 1125 N N . ARG A 1 144 ? -10.828 19.641 23.719 1 93.5 144 ARG A N 1
ATOM 1126 C CA . ARG A 1 144 ? -9.914 19.469 24.844 1 93.5 144 ARG A CA 1
ATOM 1127 C C . ARG A 1 144 ? -8.641 20.281 24.641 1 93.5 144 ARG A C 1
ATOM 1129 O O . ARG A 1 144 ? -8.148 20.922 25.578 1 93.5 144 ARG A O 1
ATOM 1136 N N . ARG A 1 145 ? -8.117 20.203 23.438 1 90.69 145 ARG A N 1
ATOM 1137 C CA . ARG A 1 145 ? -6.914 20.984 23.141 1 90.69 145 ARG A CA 1
ATOM 1138 C C . ARG A 1 145 ? -7.16 22.469 23.312 1 90.69 145 ARG A C 1
ATOM 1140 O O . ARG A 1 145 ? -6.27 23.203 23.75 1 90.69 145 ARG A O 1
ATOM 1147 N N . LYS A 1 146 ? -8.266 22.922 22.938 1 90.75 146 LYS A N 1
ATOM 1148 C CA . LYS A 1 146 ? -8.641 24.328 23.078 1 90.75 146 LYS A CA 1
ATOM 1149 C C . LYS A 1 146 ? -8.719 24.734 24.547 1 90.75 146 LYS A C 1
ATOM 1151 O O . LYS A 1 146 ? -8.25 25.812 24.922 1 90.75 146 LYS A O 1
ATOM 1156 N N . LEU A 1 147 ? -9.25 23.906 25.359 1 90.56 147 LEU A N 1
ATOM 1157 C CA . LEU A 1 147 ? -9.391 24.172 26.781 1 90.56 147 LEU A CA 1
ATOM 1158 C C . LEU A 1 147 ? -8.023 24.188 27.469 1 90.56 147 LEU A C 1
ATOM 1160 O O . LEU A 1 147 ? -7.773 25.031 28.344 1 90.56 147 LEU A O 1
ATOM 1164 N N . GLU A 1 148 ? -7.25 23.281 27.078 1 88.38 148 GLU A N 1
ATOM 1165 C CA . GLU A 1 148 ? -5.902 23.219 27.641 1 88.38 148 GLU A CA 1
ATOM 1166 C C . GLU A 1 148 ? -5.102 24.469 27.281 1 88.38 148 GLU A C 1
ATOM 1168 O O . GLU A 1 148 ? -4.344 24.984 28.109 1 88.38 148 GLU A O 1
ATOM 1173 N N . ALA A 1 149 ? -5.234 24.938 26.062 1 84.25 149 ALA A N 1
ATOM 1174 C CA . ALA A 1 149 ? -4.555 26.156 25.641 1 84.25 149 ALA A CA 1
ATOM 1175 C C . ALA A 1 149 ? -5.086 27.375 26.375 1 84.25 149 ALA A C 1
ATOM 1177 O O . ALA A 1 149 ? -4.32 28.281 26.734 1 84.25 149 ALA A O 1
ATOM 1178 N N . ALA A 1 150 ? -6.348 27.406 26.641 1 85.19 150 ALA A N 1
ATOM 1179 C CA . ALA A 1 150 ? -6.984 28.5 27.359 1 85.19 150 ALA A CA 1
ATOM 1180 C C . ALA A 1 150 ? -6.562 28.516 28.812 1 85.19 150 ALA A C 1
ATOM 1182 O O . ALA A 1 150 ? -6.363 29.594 29.406 1 85.19 150 ALA A O 1
ATOM 1183 N N . GLY A 1 151 ? -6.547 27.344 29.375 1 79.25 151 GLY A N 1
ATOM 1184 C CA . GLY A 1 151 ? -6.094 27.25 30.75 1 79.25 151 GLY A CA 1
ATOM 1185 C C . GLY A 1 151 ? -4.656 27.703 30.938 1 79.25 151 GLY A C 1
ATOM 1186 O O . GLY A 1 151 ? -4.344 28.422 31.891 1 79.25 151 GLY A O 1
ATOM 1187 N N . LYS A 1 152 ? -3.828 27.344 30.062 1 75.69 152 LYS A N 1
ATOM 1188 C CA . LYS A 1 152 ? -2.43 27.75 30.109 1 75.69 152 LYS A CA 1
ATOM 1189 C C . LYS A 1 152 ? -2.303 29.266 29.953 1 75.69 152 LYS A C 1
ATOM 1191 O O . LYS A 1 152 ? -1.464 29.891 30.609 1 75.69 152 LYS A O 1
ATOM 1196 N N . ALA A 1 153 ? -3.115 29.812 29.172 1 74.38 153 ALA A N 1
ATOM 1197 C CA . ALA A 1 153 ? -3.119 31.266 28.984 1 74.38 153 ALA A CA 1
ATOM 1198 C C . ALA A 1 153 ? -3.586 31.984 30.234 1 74.38 153 ALA A C 1
ATOM 1200 O O . ALA A 1 153 ? -3.053 33.031 30.594 1 74.38 153 ALA A O 1
ATOM 1201 N N . SER A 1 154 ? -4.578 31.344 30.844 1 72 154 SER A N 1
ATOM 1202 C CA . SER A 1 154 ? -5.113 31.938 32.062 1 72 154 SER A CA 1
ATOM 1203 C C . SER A 1 154 ? -4.098 31.875 33.188 1 72 154 SER A C 1
ATOM 1205 O O . SER A 1 154 ? -3.947 32.844 33.969 1 72 154 SER A O 1
ATOM 1207 N N . CYS A 1 155 ? -3.373 30.766 33.25 1 70.5 155 CYS A N 1
ATOM 1208 C CA . CYS A 1 155 ? -2.371 30.609 34.312 1 70.5 155 CYS A CA 1
ATOM 1209 C C . CYS A 1 155 ? -1.202 31.562 34.094 1 70.5 155 CYS A C 1
ATOM 1211 O O . CYS A 1 155 ? -0.599 32.062 35.031 1 70.5 155 CYS A O 1
ATOM 1213 N N . ARG A 1 156 ? -0.839 31.719 32.875 1 64.56 156 ARG A N 1
ATOM 1214 C CA . ARG A 1 156 ? 0.25 32.625 32.562 1 64.56 156 ARG A CA 1
ATOM 1215 C C . ARG A 1 156 ? -0.12 34.062 32.938 1 64.56 156 ARG A C 1
ATOM 1217 O O . ARG A 1 156 ? 0.717 34.844 33.406 1 64.56 156 ARG A O 1
ATOM 1224 N N . THR A 1 157 ? -1.336 34.406 32.688 1 65.62 157 THR A N 1
ATOM 1225 C CA . THR A 1 157 ? -1.81 35.75 33.031 1 65.62 157 THR A CA 1
ATOM 1226 C C . THR A 1 157 ? -1.858 35.938 34.531 1 65.62 157 THR A C 1
ATOM 1228 O O . THR A 1 157 ? -1.507 37 35.062 1 65.62 157 THR A O 1
ATOM 1231 N N . VAL A 1 158 ? -2.191 34.812 35.188 1 61.28 158 VAL A N 1
ATOM 1232 C CA . VAL A 1 158 ? -2.271 34.906 36.656 1 61.28 158 VAL A CA 1
ATOM 1233 C C . VAL A 1 158 ? -0.866 35 37.25 1 61.28 158 VAL A C 1
ATOM 1235 O O . VAL A 1 158 ? -0.642 35.688 38.219 1 61.28 158 VAL A O 1
ATOM 1238 N N . GLU A 1 159 ? 0.046 34.125 36.656 1 57.09 159 GLU A N 1
ATOM 1239 C CA . GLU A 1 159 ? 1.414 34.125 37.188 1 57.09 159 GLU A CA 1
ATOM 1240 C C . GLU A 1 159 ? 2.062 35.5 37 1 57.09 159 GLU A C 1
ATOM 1242 O O . GLU A 1 159 ? 2.875 35.938 37.812 1 57.09 159 GLU A O 1
ATOM 1247 N N . ALA A 1 160 ? 1.862 36.219 35.844 1 59.53 160 ALA A N 1
ATOM 1248 C CA . ALA A 1 160 ? 2.395 37.562 35.719 1 59.53 160 ALA A CA 1
ATOM 1249 C C . ALA A 1 160 ? 1.871 38.469 36.844 1 59.53 160 ALA A C 1
ATOM 1251 O O . ALA A 1 160 ? 2.494 39.469 37.188 1 59.53 160 ALA A O 1
ATOM 1252 N N . GLY A 1 161 ? 0.792 37.875 37.438 1 56.75 161 GLY A N 1
ATOM 1253 C CA . GLY A 1 161 ? 0.24 38.594 38.562 1 56.75 161 GLY A CA 1
ATOM 1254 C C . GLY A 1 161 ? 0.491 37.906 39.906 1 56.75 161 GLY A C 1
ATOM 1255 O O . GLY A 1 161 ? 0.759 38.562 40.906 1 56.75 161 GLY A O 1
ATOM 1256 N N . ALA A 1 162 ? -0.116 36.688 40.375 1 56.31 162 ALA A N 1
ATOM 1257 C CA . ALA A 1 162 ? 0.063 36 41.656 1 56.31 162 ALA A CA 1
ATOM 1258 C C . ALA A 1 162 ? 0.626 34.594 41.406 1 56.31 162 ALA A C 1
ATOM 1260 O O . ALA A 1 162 ? 0.461 34.031 40.312 1 56.31 162 ALA A O 1
ATOM 1261 N N . ALA A 1 163 ? 1.514 33.906 42.281 1 53.19 163 ALA A N 1
ATOM 1262 C CA . ALA A 1 163 ? 2.311 32.688 42.438 1 53.19 163 ALA A CA 1
ATOM 1263 C C . ALA A 1 163 ? 1.444 31.453 42.281 1 53.19 163 ALA A C 1
ATOM 1265 O O . ALA A 1 163 ? 1.348 30.641 43.188 1 53.19 163 ALA A O 1
ATOM 1266 N N . GLN A 1 164 ? 0.147 31.469 41.719 1 47.94 164 GLN A N 1
ATOM 1267 C CA . GLN A 1 164 ? -0.65 30.266 41.969 1 47.94 164 GLN A CA 1
ATOM 1268 C C . GLN A 1 164 ? -0.271 29.172 40.969 1 47.94 164 GLN A C 1
ATOM 1270 O O . GLN A 1 164 ? 0.024 29.438 39.812 1 47.94 164 GLN A O 1
ATOM 1275 N N . LYS A 1 165 ? -0.149 27.859 41.594 1 53.66 165 LYS A N 1
ATOM 1276 C CA . LYS A 1 165 ? 0.136 26.578 40.969 1 53.66 165 LYS A CA 1
ATOM 1277 C C . LYS A 1 165 ? -0.787 26.328 39.781 1 53.66 165 LYS A C 1
ATOM 1279 O O . LYS A 1 165 ? -2.008 26.25 39.938 1 53.66 165 LYS A O 1
ATOM 1284 N N . CYS A 1 166 ? -0.478 26.797 38.625 1 51.19 166 CYS A N 1
ATOM 1285 C CA . CYS A 1 166 ? -1.172 26.406 37.375 1 51.19 166 CYS A CA 1
ATOM 1286 C C . CYS A 1 166 ? -1.096 24.906 37.188 1 51.19 166 CYS A C 1
ATOM 1288 O O . CYS A 1 166 ? -0.09 24.391 36.688 1 51.19 166 CYS A O 1
ATOM 1290 N N . ASP A 1 167 ? -1.423 24.016 38.156 1 47.41 167 ASP A N 1
ATOM 1291 C CA . ASP A 1 167 ? -1.408 22.594 37.875 1 47.41 167 ASP A CA 1
ATOM 1292 C C . ASP A 1 167 ? -2.389 22.234 36.781 1 47.41 167 ASP A C 1
ATOM 1294 O O . ASP A 1 167 ? -3.602 22.391 36.938 1 47.41 167 ASP A O 1
ATOM 1298 N N . VAL A 1 168 ? -2.105 22.641 35.469 1 43.06 168 VAL A N 1
ATOM 1299 C CA . VAL A 1 168 ? -2.973 22.125 34.438 1 43.06 168 VAL A CA 1
ATOM 13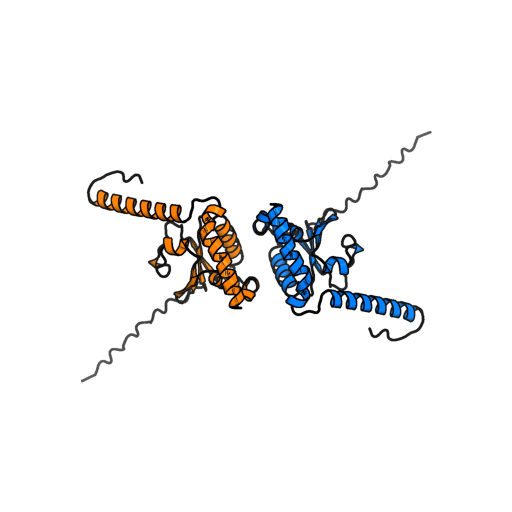00 C C . VAL A 1 168 ? -2.742 20.609 34.281 1 43.06 168 VAL A C 1
ATOM 1302 O O . VAL A 1 168 ? -1.608 20.141 34.375 1 43.06 168 VAL A O 1
ATOM 1305 N N . MET B 1 1 ? 26.031 -70 18.016 1 28.36 1 MET B N 1
ATOM 1306 C CA . MET B 1 1 ? 25.047 -69.375 17.125 1 28.36 1 MET B CA 1
ATOM 1307 C C . MET B 1 1 ? 24.984 -67.875 17.359 1 28.36 1 MET B C 1
ATOM 1309 O O . MET B 1 1 ? 24.422 -67.438 18.359 1 28.36 1 MET B O 1
ATOM 1313 N N . SER B 1 2 ? 26.156 -67.188 17.125 1 28.73 2 SER B N 1
ATOM 1314 C CA . SER B 1 2 ? 26.547 -65.812 17.328 1 28.73 2 SER B CA 1
ATOM 1315 C C . SER B 1 2 ? 25.703 -64.875 16.469 1 28.73 2 SER B C 1
ATOM 1317 O O . SER B 1 2 ? 25.719 -64.938 15.25 1 28.73 2 SER B O 1
ATOM 1319 N N . GLY B 1 3 ? 24.484 -64.5 16.891 1 28.08 3 GLY B N 1
ATOM 1320 C CA . GLY B 1 3 ? 23.516 -63.656 16.25 1 28.08 3 GLY B CA 1
ATOM 1321 C C . GLY B 1 3 ? 24.094 -62.312 15.836 1 28.08 3 GLY B C 1
ATOM 1322 O O . GLY B 1 3 ? 24.609 -61.594 16.672 1 28.08 3 GLY B O 1
ATOM 1323 N N . TRP B 1 4 ? 24.672 -62.219 14.594 1 32.28 4 TRP B N 1
ATOM 1324 C CA . TRP B 1 4 ? 25.219 -61 13.969 1 32.28 4 TRP B CA 1
ATOM 1325 C C . TRP B 1 4 ? 24.188 -59.875 13.961 1 32.28 4 TRP B C 1
ATOM 1327 O O . TRP B 1 4 ? 23.094 -60.031 13.406 1 32.28 4 TRP B O 1
ATOM 1337 N N . CYS B 1 5 ? 24.062 -59.156 15.109 1 33.03 5 CYS B N 1
ATOM 1338 C CA . CYS B 1 5 ? 23.266 -57.938 15.18 1 33.03 5 CYS B CA 1
ATOM 1339 C C . CYS B 1 5 ? 23.625 -56.969 14.047 1 33.03 5 CYS B C 1
ATOM 1341 O O . CYS B 1 5 ? 24.766 -56.531 13.953 1 33.03 5 CYS B O 1
ATOM 1343 N N . VAL B 1 6 ? 23.297 -57.312 12.766 1 33.38 6 VAL B N 1
ATOM 1344 C CA . VAL B 1 6 ? 23.438 -56.312 11.695 1 33.38 6 VAL B CA 1
ATOM 1345 C C . VAL B 1 6 ? 22.938 -54.969 12.172 1 33.38 6 VAL B C 1
ATOM 1347 O O . VAL B 1 6 ? 21.828 -54.844 12.672 1 33.38 6 VAL B O 1
ATOM 1350 N N . GLY B 1 7 ? 23.828 -54.188 12.781 1 32.94 7 GLY B N 1
ATOM 1351 C CA . GLY B 1 7 ? 23.562 -52.781 13.078 1 32.94 7 GLY B CA 1
ATOM 1352 C C . GLY B 1 7 ? 22.766 -52.094 11.992 1 32.94 7 GLY B C 1
ATOM 1353 O O . GLY B 1 7 ? 23.094 -52.188 10.805 1 32.94 7 GLY B O 1
ATOM 1354 N N . SER B 1 8 ? 21.438 -52.062 12.109 1 32.88 8 SER B N 1
ATOM 1355 C CA . SER B 1 8 ? 20.578 -51.25 11.258 1 32.88 8 SER B CA 1
ATOM 1356 C C . SER B 1 8 ? 21.219 -49.875 10.953 1 32.88 8 SER B C 1
ATOM 1358 O O . SER B 1 8 ? 21.547 -49.125 11.859 1 32.88 8 SER B O 1
ATOM 1360 N N . GLU B 1 9 ? 22.188 -49.812 10.07 1 34.53 9 GLU B N 1
ATOM 1361 C CA . GLU B 1 9 ? 22.531 -48.5 9.539 1 34.53 9 GLU B CA 1
ATOM 1362 C C . GLU B 1 9 ? 21.297 -47.625 9.367 1 34.53 9 GLU B C 1
ATOM 1364 O O . GLU B 1 9 ? 20.359 -48 8.672 1 34.53 9 GLU B O 1
ATOM 1369 N N . ARG B 1 10 ? 20.859 -46.906 10.422 1 32.38 10 ARG B N 1
ATOM 1370 C CA . ARG B 1 10 ? 19.875 -45.844 10.383 1 32.38 10 ARG B CA 1
ATOM 1371 C C . ARG B 1 10 ? 19.938 -45.062 9.07 1 32.38 10 ARG B C 1
ATOM 1373 O O . ARG B 1 10 ? 21.031 -44.719 8.609 1 32.38 10 ARG B O 1
ATOM 1380 N N . TYR B 1 11 ? 19.094 -45.344 8.094 1 33.5 11 TYR B N 1
ATOM 1381 C CA . TYR B 1 11 ? 18.734 -44.406 7.043 1 33.5 11 TYR B CA 1
ATOM 1382 C C . TYR B 1 11 ? 18.828 -42.969 7.559 1 33.5 11 TYR B C 1
ATOM 1384 O O . TYR B 1 11 ? 18.25 -42.625 8.602 1 33.5 11 TYR B O 1
ATOM 1392 N N . GLY B 1 12 ? 19.953 -42.312 7.648 1 35.38 12 GLY B N 1
ATOM 1393 C CA . GLY B 1 12 ? 19.953 -40.875 7.816 1 35.38 12 GLY B CA 1
ATOM 1394 C C . GLY B 1 12 ? 18.703 -40.219 7.246 1 35.38 12 GLY B C 1
ATOM 1395 O O . GLY B 1 12 ? 18.391 -40.375 6.066 1 35.38 12 GLY B O 1
ATOM 1396 N N . SER B 1 13 ? 17.562 -40.219 7.816 1 39.56 13 SER B N 1
ATOM 1397 C CA . SER B 1 13 ? 16.438 -39.375 7.434 1 39.56 13 SER B CA 1
ATOM 1398 C C . SER B 1 13 ? 16.922 -38.062 6.801 1 39.56 13 SER B C 1
ATOM 1400 O O . SER B 1 13 ? 17.562 -37.25 7.461 1 39.56 13 SER B O 1
ATOM 1402 N N . GLY B 1 14 ? 17.609 -37.938 5.766 1 41.28 14 GLY B N 1
ATOM 1403 C CA . GLY B 1 14 ? 17.891 -36.719 5.008 1 41.28 14 GLY B CA 1
ATOM 1404 C C . GLY B 1 14 ? 16.828 -35.656 5.156 1 41.28 14 GLY B C 1
ATOM 1405 O O . GLY B 1 14 ? 15.836 -35.656 4.43 1 41.28 14 GLY B O 1
ATOM 1406 N N . GLN B 1 15 ? 16.266 -35.312 6.227 1 47.12 15 GLN B N 1
ATOM 1407 C CA . GLN B 1 15 ? 15.328 -34.219 6.492 1 47.12 15 GLN B CA 1
ATOM 1408 C C . GLN B 1 15 ? 15.578 -33.031 5.562 1 47.12 15 GLN B C 1
ATOM 1410 O O . GLN B 1 15 ? 16.641 -32.406 5.605 1 47.12 15 GLN B O 1
ATOM 1415 N N . ALA B 1 16 ? 15.148 -33.031 4.289 1 57.81 16 ALA B N 1
ATOM 1416 C CA . ALA B 1 16 ? 15.242 -31.891 3.387 1 57.81 16 ALA B CA 1
ATOM 1417 C C . ALA B 1 16 ? 15.211 -30.578 4.16 1 57.81 16 ALA B C 1
ATOM 1419 O O . ALA B 1 16 ? 14.375 -30.391 5.047 1 57.81 16 ALA B O 1
ATOM 1420 N N . SER B 1 17 ? 16.344 -30 4.602 1 79.38 17 SER B N 1
ATOM 1421 C CA . SER B 1 17 ? 16.562 -28.75 5.332 1 79.38 17 SER B CA 1
ATOM 1422 C C . SER B 1 17 ? 15.539 -27.703 4.938 1 79.38 17 SER B C 1
ATOM 1424 O O . SER B 1 17 ? 15.102 -27.656 3.787 1 79.38 17 SER B O 1
ATOM 1426 N N . ARG B 1 18 ? 14.742 -27.297 5.855 1 90.75 18 ARG B N 1
ATOM 1427 C CA . ARG B 1 18 ? 13.766 -26.234 5.66 1 90.75 18 ARG B CA 1
ATOM 1428 C C . ARG B 1 18 ? 14.367 -25.09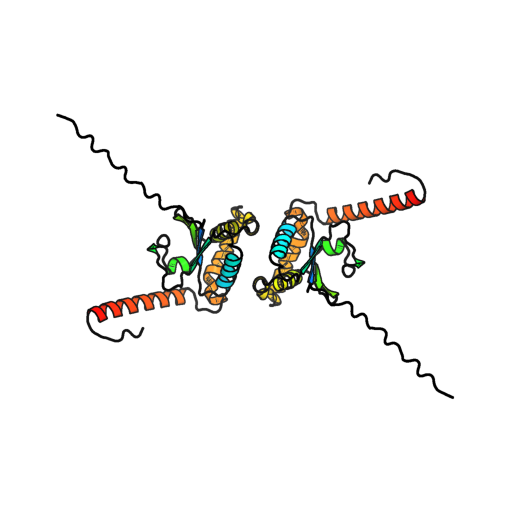4 4.84 1 90.75 18 ARG B C 1
ATOM 1430 O O . ARG B 1 18 ? 15.484 -24.656 5.105 1 90.75 18 ARG B O 1
ATOM 1437 N N . PRO B 1 19 ? 13.68 -24.781 3.738 1 95.25 19 PRO B N 1
ATOM 1438 C CA . PRO B 1 19 ? 14.188 -23.625 3 1 95.25 19 PRO B CA 1
ATOM 1439 C C . PRO B 1 19 ? 14.203 -22.359 3.84 1 95.25 19 PRO B C 1
ATOM 1441 O O . PRO B 1 19 ? 13.609 -22.312 4.918 1 95.25 19 PRO B O 1
ATOM 1444 N N . SER B 1 20 ? 14.875 -21.328 3.377 1 96.25 20 SER B N 1
ATOM 1445 C CA . SER B 1 20 ? 14.984 -20.062 4.094 1 96.25 20 SER B CA 1
ATOM 1446 C C . SER B 1 20 ? 13.703 -19.25 3.98 1 96.25 20 SER B C 1
ATOM 1448 O O . SER B 1 20 ? 13.453 -18.359 4.793 1 96.25 20 SER B O 1
ATOM 1450 N N . TRP B 1 21 ? 12.961 -19.562 2.949 1 98.25 21 TRP B N 1
ATOM 1451 C CA . TRP B 1 21 ? 11.75 -18.781 2.723 1 98.25 21 TRP B CA 1
ATOM 1452 C C . TRP B 1 21 ? 10.562 -19.391 3.459 1 98.25 21 TRP B C 1
ATOM 1454 O O . TRP B 1 21 ? 10.531 -20.609 3.705 1 98.25 21 TRP B O 1
ATOM 1464 N N . ASP B 1 22 ? 9.625 -18.547 3.828 1 98.56 22 ASP B N 1
ATOM 1465 C CA . ASP B 1 22 ? 8.398 -18.969 4.5 1 98.56 22 ASP B CA 1
ATOM 1466 C C . ASP B 1 22 ? 7.273 -19.203 3.494 1 98.56 22 ASP B C 1
ATOM 1468 O O . ASP B 1 22 ? 6.398 -20.047 3.717 1 98.56 22 ASP B O 1
ATOM 1472 N N . ILE B 1 23 ? 7.328 -18.531 2.443 1 98.81 23 ILE B N 1
ATOM 1473 C CA . ILE B 1 23 ? 6.242 -18.625 1.473 1 98.81 23 ILE B CA 1
ATOM 1474 C C . ILE B 1 23 ? 6.785 -18.375 0.066 1 98.81 23 ILE B C 1
ATOM 1476 O O . ILE B 1 23 ? 7.633 -17.516 -0.137 1 98.81 23 ILE B O 1
ATOM 1480 N N . ARG B 1 24 ? 6.32 -19.172 -0.881 1 98.94 24 ARG B N 1
ATOM 1481 C CA . ARG B 1 24 ? 6.539 -18.969 -2.311 1 98.94 24 ARG B CA 1
ATOM 1482 C C . ARG B 1 24 ? 5.352 -18.266 -2.959 1 98.94 24 ARG B C 1
ATOM 1484 O O . ARG B 1 24 ? 4.207 -18.688 -2.795 1 98.94 24 ARG B O 1
ATOM 1491 N N . LEU B 1 25 ? 5.645 -17.203 -3.596 1 99 25 LEU B N 1
ATOM 1492 C CA . LEU B 1 25 ? 4.625 -16.438 -4.297 1 99 25 LEU B CA 1
ATOM 1493 C C . LEU B 1 25 ? 4.648 -16.75 -5.793 1 99 25 LEU B C 1
ATOM 1495 O O . LEU B 1 25 ? 5.668 -16.531 -6.457 1 99 25 LEU B O 1
ATOM 1499 N N . LEU B 1 26 ? 3.543 -17.25 -6.316 1 98.94 26 LEU B N 1
ATOM 1500 C CA . LEU B 1 26 ? 3.375 -17.406 -7.758 1 98.94 26 LEU B CA 1
ATOM 1501 C C . LEU B 1 26 ? 2.76 -16.156 -8.375 1 98.94 26 LEU B C 1
ATOM 1503 O O . LEU B 1 26 ? 1.616 -15.812 -8.07 1 98.94 26 LEU B O 1
ATOM 1507 N N . TYR B 1 27 ? 3.492 -15.484 -9.203 1 98.88 27 TYR B N 1
ATOM 1508 C CA . TYR B 1 27 ? 2.986 -14.219 -9.727 1 98.88 27 TYR B CA 1
ATOM 1509 C C . TYR B 1 27 ? 3.02 -14.211 -11.25 1 98.88 27 TYR B C 1
ATOM 1511 O O . TYR B 1 27 ? 3.76 -14.984 -11.867 1 98.88 27 TYR B O 1
ATOM 1519 N N . ASP B 1 28 ? 2.176 -13.359 -11.883 1 98.75 28 ASP B N 1
ATOM 1520 C CA . ASP B 1 28 ? 2.123 -13.141 -13.32 1 98.75 28 ASP B CA 1
ATOM 1521 C C . ASP B 1 28 ? 3.146 -12.094 -13.758 1 98.75 28 ASP B C 1
ATOM 1523 O O . ASP B 1 28 ? 2.869 -10.891 -13.727 1 98.75 28 ASP B O 1
ATOM 1527 N N . GLY B 1 29 ? 4.305 -12.602 -14.289 1 98.56 29 GLY B N 1
ATOM 1528 C CA . GLY B 1 29 ? 5.406 -11.734 -14.672 1 98.56 29 GLY B CA 1
ATOM 1529 C C . GLY B 1 29 ? 5.113 -10.914 -15.914 1 98.56 29 GLY B C 1
ATOM 1530 O O . GLY B 1 29 ? 5.895 -10.031 -16.281 1 98.56 29 GLY B O 1
ATOM 1531 N N . GLU B 1 30 ? 3.961 -11.188 -16.5 1 98.12 30 GLU B N 1
ATOM 1532 C CA . GLU B 1 30 ? 3.59 -10.422 -17.688 1 98.12 30 GLU B CA 1
ATOM 1533 C C . GLU B 1 30 ? 2.635 -9.289 -17.344 1 98.12 30 GLU B C 1
ATOM 1535 O O . GLU B 1 30 ? 2.34 -8.438 -18.188 1 98.12 30 GLU B O 1
ATOM 1540 N N . CYS B 1 31 ? 2.16 -9.219 -16.203 1 98.5 31 CYS B N 1
ATOM 1541 C CA . CYS B 1 31 ? 1.281 -8.148 -15.742 1 98.5 31 CYS B CA 1
ATOM 1542 C C . CYS B 1 31 ? 2.09 -6.969 -15.211 1 98.5 31 CYS B C 1
ATOM 1544 O O . CYS B 1 31 ? 2.762 -7.09 -14.18 1 98.5 31 CYS B O 1
ATOM 1546 N N . PRO B 1 32 ? 1.968 -5.832 -15.859 1 97.81 32 PRO B N 1
ATOM 1547 C CA . PRO B 1 32 ? 2.811 -4.703 -15.453 1 97.81 32 PRO B CA 1
ATOM 1548 C C . PRO B 1 32 ? 2.551 -4.254 -14.023 1 97.81 32 PRO B C 1
ATOM 1550 O O . PRO B 1 32 ? 3.486 -3.883 -13.305 1 97.81 32 PRO B O 1
ATOM 1553 N N . LEU B 1 33 ? 1.343 -4.234 -13.562 1 97.06 33 LEU B N 1
ATOM 1554 C CA . LEU B 1 33 ? 1.047 -3.824 -12.195 1 97.06 33 LEU B CA 1
ATOM 1555 C C . LEU B 1 33 ? 1.5 -4.887 -11.203 1 97.06 33 LEU B C 1
ATOM 1557 O O . LEU B 1 33 ? 1.97 -4.559 -10.109 1 97.06 33 LEU B O 1
ATOM 1561 N N . CYS B 1 34 ? 1.386 -6.184 -11.547 1 98.5 34 CYS B N 1
ATOM 1562 C CA . CYS B 1 34 ? 1.88 -7.254 -10.695 1 98.5 34 CYS B CA 1
ATOM 1563 C C . CYS B 1 34 ? 3.383 -7.129 -10.477 1 98.5 34 CYS B C 1
ATOM 1565 O O . CYS B 1 34 ? 3.871 -7.328 -9.359 1 98.5 34 CYS B O 1
ATOM 1567 N N . LEU B 1 35 ? 4.082 -6.754 -11.531 1 98.5 35 LEU B N 1
ATOM 1568 C CA . LEU B 1 35 ? 5.531 -6.613 -11.445 1 98.5 35 LEU B CA 1
ATOM 1569 C C . LEU B 1 35 ? 5.906 -5.453 -10.531 1 98.5 35 LEU B C 1
ATOM 1571 O O . LEU B 1 35 ? 6.91 -5.52 -9.82 1 98.5 35 LEU B O 1
ATOM 1575 N N . LYS B 1 36 ? 5.156 -4.367 -10.602 1 97.38 36 LYS B N 1
ATOM 1576 C CA . LYS B 1 36 ? 5.418 -3.26 -9.695 1 97.38 36 LYS B CA 1
ATOM 1577 C C . LYS B 1 36 ? 5.312 -3.707 -8.234 1 97.38 36 LYS B C 1
ATOM 1579 O O . LYS B 1 36 ? 6.184 -3.402 -7.422 1 97.38 36 LYS B O 1
ATOM 1584 N N . GLU B 1 37 ? 4.227 -4.465 -7.977 1 97.5 37 GLU B N 1
ATOM 1585 C CA . GLU B 1 37 ? 4.027 -5.008 -6.637 1 97.5 37 GLU B CA 1
ATOM 1586 C C . GLU B 1 37 ? 5.148 -5.969 -6.258 1 97.5 37 GLU B C 1
ATOM 1588 O O . GLU B 1 37 ? 5.719 -5.871 -5.172 1 97.5 37 GLU B O 1
ATOM 1593 N N . VAL B 1 38 ? 5.535 -6.863 -7.121 1 98.75 38 VAL B N 1
ATOM 1594 C CA . VAL B 1 38 ? 6.555 -7.879 -6.859 1 98.75 38 VAL B CA 1
ATOM 1595 C C . VAL B 1 38 ? 7.906 -7.207 -6.633 1 98.75 38 VAL B C 1
ATOM 1597 O O . VAL B 1 38 ? 8.648 -7.586 -5.723 1 98.75 38 VAL B O 1
ATOM 1600 N N . ASN B 1 39 ? 8.211 -6.195 -7.434 1 98 39 ASN B N 1
ATOM 1601 C CA . ASN B 1 39 ? 9.469 -5.477 -7.262 1 98 39 ASN B CA 1
ATOM 1602 C C . ASN B 1 39 ? 9.516 -4.73 -5.934 1 98 39 ASN B C 1
ATOM 1604 O O . ASN B 1 39 ? 10.555 -4.688 -5.273 1 98 39 ASN B O 1
ATOM 1608 N N . PHE B 1 40 ? 8.469 -4.133 -5.547 1 96.81 40 PHE B N 1
ATOM 1609 C CA . PHE B 1 40 ? 8.367 -3.525 -4.227 1 96.81 40 PHE B CA 1
ATOM 1610 C C . PHE B 1 40 ? 8.602 -4.562 -3.135 1 96.81 40 PHE B C 1
ATOM 1612 O O . PHE B 1 40 ? 9.406 -4.344 -2.229 1 96.81 40 PHE B O 1
ATOM 1619 N N . LEU B 1 41 ? 7.91 -5.73 -3.207 1 98.38 41 LEU B N 1
ATOM 1620 C CA . LEU B 1 41 ? 8.062 -6.797 -2.223 1 98.38 41 LEU B CA 1
ATOM 1621 C C . LEU B 1 41 ? 9.5 -7.301 -2.191 1 98.38 41 LEU B C 1
ATOM 1623 O O . LEU B 1 41 ? 10.047 -7.57 -1.118 1 98.38 41 LEU B O 1
ATOM 1627 N N . ARG B 1 42 ? 10.078 -7.457 -3.35 1 98.38 42 ARG B N 1
ATOM 1628 C CA . ARG B 1 42 ? 11.477 -7.875 -3.43 1 98.38 42 ARG B CA 1
ATOM 1629 C C . ARG B 1 42 ? 12.383 -6.895 -2.691 1 98.38 42 ARG B C 1
ATOM 1631 O O . ARG B 1 42 ? 13.305 -7.309 -1.979 1 98.38 42 ARG B O 1
ATOM 1638 N N . SER B 1 43 ? 12.062 -5.617 -2.875 1 95.69 43 SER B N 1
ATOM 1639 C CA . SER B 1 43 ? 12.891 -4.598 -2.234 1 95.69 43 SER B CA 1
ATOM 1640 C C . SER B 1 43 ? 12.773 -4.664 -0.716 1 95.69 43 SER B C 1
ATOM 1642 O O . SER B 1 43 ? 13.664 -4.203 0.002 1 95.69 43 SER B O 1
ATOM 1644 N N . ARG B 1 44 ? 11.781 -5.266 -0.227 1 95.19 44 ARG B N 1
ATOM 1645 C CA . ARG B 1 44 ? 11.539 -5.355 1.209 1 95.19 44 ARG B CA 1
ATOM 1646 C C . ARG B 1 44 ? 11.922 -6.73 1.745 1 95.19 44 ARG B C 1
ATOM 1648 O O . ARG B 1 44 ? 11.93 -6.949 2.957 1 95.19 44 ARG B O 1
ATOM 1655 N N . ASN B 1 45 ? 12.242 -7.59 0.889 1 97.75 45 ASN B N 1
ATOM 1656 C CA . ASN B 1 45 ? 12.492 -8.984 1.235 1 97.75 45 ASN B CA 1
ATOM 1657 C C . ASN B 1 45 ? 13.93 -9.203 1.691 1 97.75 45 ASN B C 1
ATOM 1659 O O . ASN B 1 45 ? 14.617 -10.102 1.205 1 97.75 45 ASN B O 1
ATOM 1663 N N . GLN B 1 46 ? 14.359 -8.484 2.658 1 94.06 46 GLN B N 1
ATOM 1664 C CA . GLN B 1 46 ? 15.75 -8.5 3.111 1 94.06 46 GLN B CA 1
ATOM 1665 C C . GLN B 1 46 ? 16.078 -9.82 3.803 1 94.06 46 GLN B C 1
ATOM 1667 O O . GLN B 1 46 ? 17.203 -10.312 3.709 1 94.06 46 GLN B O 1
ATOM 1672 N N . ALA B 1 47 ? 15.172 -10.469 4.438 1 97 47 ALA B N 1
ATOM 1673 C CA . ALA B 1 47 ? 15.391 -11.719 5.16 1 97 47 ALA B CA 1
ATOM 1674 C C . ALA B 1 47 ? 15.156 -12.922 4.25 1 97 47 ALA B C 1
ATOM 1676 O O . ALA B 1 47 ? 15.227 -14.07 4.695 1 97 47 ALA B O 1
ATOM 1677 N N . ASN B 1 48 ? 14.797 -12.688 2.992 1 98.19 48 ASN B N 1
ATOM 1678 C CA . ASN B 1 48 ? 14.578 -13.719 1.99 1 98.19 48 ASN B CA 1
ATOM 1679 C C . ASN B 1 48 ? 13.492 -14.703 2.432 1 98.19 48 ASN B C 1
ATOM 1681 O O . ASN B 1 48 ? 13.672 -15.922 2.33 1 98.19 48 ASN B O 1
ATOM 1685 N N . LYS B 1 49 ? 12.438 -14.141 2.906 1 98.81 49 LYS B N 1
ATOM 1686 C CA . LYS B 1 49 ? 11.352 -14.961 3.439 1 98.81 49 LYS B CA 1
ATOM 1687 C C . LYS B 1 49 ? 10.297 -15.242 2.371 1 98.81 49 LYS B C 1
ATOM 1689 O O . LYS B 1 49 ? 9.391 -16.047 2.582 1 98.81 49 LYS B O 1
ATOM 1694 N N . VAL B 1 50 ? 10.406 -14.633 1.237 1 98.94 50 VAL B N 1
ATOM 1695 C CA . VAL B 1 50 ? 9.5 -14.898 0.119 1 98.94 50 VAL B CA 1
ATOM 1696 C C . VAL B 1 50 ? 10.297 -15.422 -1.072 1 98.94 50 VAL B C 1
ATOM 1698 O O . VAL B 1 50 ? 11.312 -14.844 -1.458 1 98.94 50 VAL B O 1
ATOM 1701 N N . ASP B 1 51 ? 9.883 -16.516 -1.562 1 98.88 51 ASP B N 1
ATOM 1702 C CA . ASP B 1 51 ? 10.375 -17.047 -2.834 1 98.88 51 ASP B CA 1
ATOM 1703 C C . ASP B 1 51 ? 9.453 -16.625 -3.984 1 98.88 51 ASP B C 1
ATOM 1705 O O . ASP B 1 51 ? 8.266 -16.938 -3.979 1 98.88 51 ASP B O 1
ATOM 1709 N N . PHE B 1 52 ? 9.984 -15.875 -4.949 1 98.94 52 PHE B N 1
ATOM 1710 C CA . PHE B 1 52 ? 9.188 -15.344 -6.051 1 98.94 52 PHE B CA 1
ATOM 1711 C C . PHE B 1 52 ? 9.32 -16.234 -7.289 1 98.94 52 PHE B C 1
ATOM 1713 O O . PHE B 1 52 ? 10.43 -16.422 -7.801 1 98.94 52 PHE B O 1
ATOM 1720 N N . VAL B 1 53 ? 8.164 -16.734 -7.762 1 98.94 53 VAL B N 1
ATOM 1721 C CA . VAL B 1 53 ? 8.172 -17.578 -8.945 1 98.94 53 VAL B CA 1
ATOM 1722 C C . VAL B 1 53 ? 7.266 -16.984 -10.016 1 98.94 53 VAL B C 1
ATOM 1724 O O . VAL B 1 53 ? 6.07 -16.797 -9.789 1 98.94 53 VAL B O 1
ATOM 1727 N N .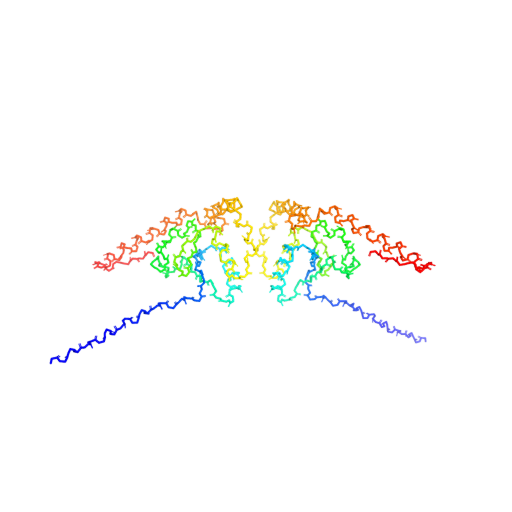 ASP B 1 54 ? 7.836 -16.734 -11.18 1 98.88 54 ASP B N 1
ATOM 1728 C CA . ASP B 1 54 ? 7.09 -16.203 -12.312 1 98.88 54 ASP B CA 1
ATOM 1729 C C . ASP B 1 54 ? 6.367 -17.328 -13.062 1 98.88 54 ASP B C 1
ATOM 1731 O O . ASP B 1 54 ? 7.008 -18.188 -13.672 1 98.88 54 ASP B O 1
ATOM 1735 N N . ILE B 1 55 ? 5.094 -17.266 -13.078 1 98.75 55 ILE B N 1
ATOM 1736 C CA . ILE B 1 55 ? 4.328 -18.344 -13.672 1 98.75 55 ILE B CA 1
ATOM 1737 C C . ILE B 1 55 ? 4.41 -18.266 -15.195 1 98.75 55 ILE B C 1
ATOM 1739 O O . ILE B 1 55 ? 4.098 -19.219 -15.898 1 98.75 55 ILE B O 1
ATOM 1743 N N . ALA B 1 56 ? 4.742 -17.125 -15.688 1 96.88 56 ALA B N 1
ATOM 1744 C CA . ALA B 1 56 ? 4.871 -16.938 -17.125 1 96.88 56 ALA B CA 1
ATOM 1745 C C . ALA B 1 56 ? 6.27 -17.312 -17.609 1 96.88 56 ALA B C 1
ATOM 1747 O O . ALA B 1 56 ? 6.539 -17.297 -18.812 1 96.88 56 ALA B O 1
ATOM 1748 N N . GLY B 1 57 ? 7.133 -17.609 -16.703 1 96.44 57 GLY B N 1
ATOM 1749 C CA . GLY B 1 57 ? 8.5 -17.953 -17.078 1 96.44 57 GLY B CA 1
ATOM 1750 C C . GLY B 1 57 ? 8.594 -19.266 -17.844 1 96.44 57 GLY B C 1
ATOM 1751 O O . GLY B 1 57 ? 7.797 -20.172 -17.625 1 96.44 57 GLY B O 1
ATOM 1752 N N . PRO B 1 58 ? 9.656 -19.375 -18.703 1 92.94 58 PRO B N 1
ATOM 1753 C CA . PRO B 1 58 ? 9.805 -20.594 -19.5 1 92.94 58 PRO B CA 1
ATOM 1754 C C . PRO B 1 58 ? 10.109 -21.828 -18.641 1 92.94 58 PRO B C 1
ATOM 1756 O O . PRO B 1 58 ? 9.859 -22.953 -19.078 1 92.94 58 PRO B O 1
ATOM 1759 N N . ASP B 1 59 ? 10.555 -21.641 -17.484 1 94.5 59 ASP B N 1
ATOM 1760 C CA . ASP B 1 59 ? 10.961 -22.75 -16.625 1 94.5 59 ASP B CA 1
ATOM 1761 C C . ASP B 1 59 ? 9.883 -23.062 -15.594 1 94.5 59 ASP B C 1
ATOM 1763 O O . ASP B 1 59 ? 10.102 -23.875 -14.695 1 94.5 59 ASP B O 1
ATOM 1767 N N . TYR B 1 60 ? 8.727 -22.422 -15.75 1 97.94 60 TYR B N 1
ATOM 1768 C CA . TYR B 1 60 ? 7.684 -22.719 -14.773 1 97.94 60 TYR B CA 1
ATOM 1769 C C . TYR B 1 60 ? 7.227 -24.172 -14.875 1 97.94 60 TYR B C 1
ATOM 1771 O O . TYR B 1 60 ? 6.961 -24.672 -15.977 1 97.94 60 TYR B O 1
ATOM 1779 N N . SER B 1 61 ? 7.164 -24.875 -13.719 1 97.69 61 SER B N 1
ATOM 1780 C CA . SER B 1 61 ? 6.758 -26.266 -13.664 1 97.69 61 SER B CA 1
ATOM 1781 C C . SER B 1 61 ? 5.742 -26.5 -12.547 1 97.69 61 SER B C 1
ATOM 1783 O O . SER B 1 61 ? 6.031 -26.266 -11.375 1 97.69 61 SER B O 1
ATOM 1785 N N . PRO B 1 62 ? 4.539 -26.953 -12.891 1 98.19 62 PRO B N 1
ATOM 1786 C CA . PRO B 1 62 ? 3.578 -27.312 -11.844 1 98.19 62 PRO B CA 1
ATOM 1787 C C . PRO B 1 62 ? 4.16 -28.281 -10.812 1 98.19 62 PRO B C 1
ATOM 1789 O O . PRO B 1 62 ? 3.895 -28.141 -9.617 1 98.19 62 PRO B O 1
ATOM 1792 N N . ALA B 1 63 ? 5.059 -29.219 -11.258 1 97.62 63 ALA B N 1
ATOM 1793 C CA . ALA B 1 63 ? 5.633 -30.219 -10.375 1 97.62 63 ALA B CA 1
ATOM 1794 C C . ALA B 1 63 ? 6.438 -29.578 -9.25 1 97.62 63 ALA B C 1
ATOM 1796 O O . ALA B 1 63 ? 6.449 -30.078 -8.125 1 97.62 63 ALA B O 1
ATOM 1797 N N . ASP B 1 64 ? 7.016 -28.469 -9.5 1 97.75 64 ASP B N 1
ATOM 1798 C CA . ASP B 1 64 ? 7.836 -27.766 -8.516 1 97.75 64 ASP B CA 1
ATOM 1799 C C . ASP B 1 64 ? 6.988 -26.797 -7.68 1 97.75 64 ASP B C 1
ATOM 1801 O O . ASP B 1 64 ? 7.492 -26.172 -6.754 1 97.75 64 ASP B O 1
ATOM 1805 N N . ASN B 1 65 ? 5.746 -26.688 -8.031 1 98.75 65 ASN B N 1
ATOM 1806 C CA . ASN B 1 65 ? 4.883 -25.672 -7.422 1 98.75 65 ASN B CA 1
ATOM 1807 C C . ASN B 1 65 ? 3.531 -26.266 -7.023 1 98.75 65 ASN B C 1
ATOM 1809 O O . ASN B 1 65 ? 2.486 -25.719 -7.387 1 98.75 65 ASN B O 1
ATOM 1813 N N . ALA B 1 66 ? 3.637 -27.375 -6.309 1 98.62 66 ALA B N 1
ATOM 1814 C CA . ALA B 1 66 ? 2.486 -28 -5.664 1 98.62 66 ALA B CA 1
ATOM 1815 C C . ALA B 1 66 ? 1.455 -28.453 -6.695 1 98.62 66 ALA B C 1
ATOM 1817 O O . ALA B 1 66 ? 0.254 -28.469 -6.418 1 98.62 66 ALA B O 1
ATOM 1818 N N . GLY B 1 67 ? 1.89 -28.641 -7.922 1 98.69 67 GLY B N 1
ATOM 1819 C CA . GLY B 1 67 ? 1.004 -29.141 -8.961 1 98.69 67 GLY B CA 1
ATOM 1820 C C . GLY B 1 67 ? 0.136 -28.062 -9.578 1 98.69 67 GLY B C 1
ATOM 1821 O O . GLY B 1 67 ? -0.791 -28.359 -10.336 1 98.69 67 GLY B O 1
ATOM 1822 N N . ILE B 1 68 ? 0.396 -26.828 -9.328 1 98.81 68 ILE B N 1
ATOM 1823 C CA . ILE B 1 68 ? -0.415 -25.719 -9.828 1 98.81 68 ILE B CA 1
ATOM 1824 C C . ILE B 1 68 ? -0.036 -25.422 -11.273 1 98.81 68 ILE B C 1
ATOM 1826 O O . ILE B 1 68 ? 1.076 -24.953 -11.547 1 98.81 68 ILE B O 1
ATOM 1830 N N . SER B 1 69 ? -1.03 -25.672 -12.18 1 98.31 69 SER B N 1
ATOM 1831 C CA . SER B 1 69 ? -0.792 -25.406 -13.594 1 98.31 69 SER B CA 1
ATOM 1832 C C . SER B 1 69 ? -0.731 -23.906 -13.859 1 98.31 69 SER B C 1
ATOM 1834 O O . SER B 1 69 ? -1.131 -23.094 -13.016 1 98.31 69 SER B O 1
ATOM 1836 N N . PHE B 1 70 ? -0.228 -23.531 -15.039 1 98.19 70 PHE B N 1
ATOM 1837 C CA . PHE B 1 70 ? -0.228 -22.141 -15.469 1 98.19 70 PHE B CA 1
ATOM 1838 C C . PHE B 1 70 ? -1.642 -21.562 -15.461 1 98.19 70 PHE B C 1
ATOM 1840 O O . PHE B 1 70 ? -1.87 -20.469 -14.945 1 98.19 70 PHE B O 1
ATOM 1847 N N . GLU B 1 71 ? -2.584 -22.344 -15.992 1 97.75 71 GLU B N 1
ATOM 1848 C CA . GLU B 1 71 ? -3.969 -21.875 -16.094 1 97.75 71 GLU B CA 1
ATOM 1849 C C . GLU B 1 71 ? -4.555 -21.578 -14.711 1 97.75 71 GLU B C 1
ATOM 1851 O O . GLU B 1 71 ? -5.188 -20.547 -14.516 1 97.75 71 GLU B O 1
ATOM 1856 N N . ARG B 1 72 ? -4.297 -22.484 -13.812 1 98.44 72 ARG B N 1
ATOM 1857 C CA . ARG B 1 72 ? -4.781 -22.312 -12.445 1 98.44 72 ARG B CA 1
ATOM 1858 C C . ARG B 1 72 ? -4.121 -21.094 -11.789 1 98.44 72 ARG B C 1
ATOM 1860 O O . ARG B 1 72 ? -4.789 -20.312 -11.109 1 98.44 72 ARG B O 1
ATOM 1867 N N . ALA B 1 73 ? -2.848 -20.938 -11.945 1 98.88 73 ALA B N 1
ATOM 1868 C CA . ALA B 1 73 ? -2.096 -19.828 -11.367 1 98.88 73 ALA B CA 1
ATOM 1869 C C . ALA B 1 73 ? -2.568 -18.5 -11.938 1 98.88 73 ALA B C 1
ATOM 1871 O O . ALA B 1 73 ? -2.562 -17.484 -11.242 1 98.88 73 ALA B O 1
ATOM 1872 N N . MET B 1 74 ? -3.033 -18.531 -13.227 1 98.69 74 MET B N 1
ATOM 1873 C CA . MET B 1 74 ? -3.479 -17.297 -13.883 1 98.69 74 MET B CA 1
ATOM 1874 C C . MET B 1 74 ? -4.867 -16.891 -13.398 1 98.69 74 MET B C 1
ATOM 1876 O O . MET B 1 74 ? -5.199 -15.703 -13.375 1 98.69 74 MET B O 1
ATOM 1880 N N . GLU B 1 75 ? -5.605 -17.781 -12.992 1 98.44 75 GLU B N 1
ATOM 1881 C CA . GLU B 1 75 ? -6.977 -17.5 -12.57 1 98.44 75 GLU B CA 1
ATOM 1882 C C . GLU B 1 75 ? -6.996 -16.703 -11.266 1 98.44 75 GLU B C 1
ATOM 1884 O O . GLU B 1 75 ? -7.879 -15.875 -11.047 1 98.44 75 GLU B O 1
ATOM 1889 N N . THR B 1 76 ? -6.164 -17.016 -10.375 1 98.81 76 THR B N 1
ATOM 1890 C CA . THR B 1 76 ? -6.078 -16.375 -9.062 1 98.81 76 THR B CA 1
ATOM 1891 C C . THR B 1 76 ? -4.664 -16.5 -8.492 1 98.81 76 THR B C 1
ATOM 1893 O O . THR B 1 76 ? -3.941 -17.438 -8.82 1 98.81 76 THR B O 1
ATOM 1896 N N . ILE B 1 77 ? -4.285 -15.523 -7.688 1 98.94 77 ILE B N 1
ATOM 1897 C CA . ILE B 1 77 ? -2.947 -15.531 -7.105 1 98.94 77 ILE B CA 1
ATOM 1898 C C . ILE B 1 77 ? -2.822 -16.703 -6.129 1 98.94 77 ILE B C 1
ATOM 1900 O O . ILE B 1 77 ? -3.76 -17 -5.391 1 98.94 77 ILE B O 1
ATOM 1904 N N . HIS B 1 78 ? -1.583 -17.328 -6.055 1 98.94 78 HIS B N 1
ATOM 1905 C CA . HIS B 1 78 ? -1.297 -18.438 -5.16 1 98.94 78 HIS B CA 1
ATOM 1906 C C . HIS B 1 78 ? -0.041 -18.172 -4.336 1 98.94 78 HIS B C 1
ATOM 1908 O O . HIS B 1 78 ? 0.922 -17.594 -4.832 1 98.94 78 HIS B O 1
ATOM 1914 N N . GLY B 1 79 ? -0.08 -18.594 -3.129 1 98.94 79 GLY B N 1
ATOM 1915 C CA . GLY B 1 79 ? 1.058 -18.75 -2.238 1 98.94 79 GLY B CA 1
ATOM 1916 C C . GLY B 1 79 ? 1.203 -20.156 -1.702 1 98.94 79 GLY B C 1
ATOM 1917 O O . GLY B 1 79 ? 0.209 -20.812 -1.383 1 98.94 79 GLY B O 1
ATOM 1918 N N . ILE B 1 80 ? 2.461 -20.609 -1.642 1 98.94 80 ILE B N 1
ATOM 1919 C CA . ILE B 1 80 ? 2.768 -21.938 -1.106 1 98.94 80 ILE B CA 1
ATOM 1920 C C . ILE B 1 80 ? 3.713 -21.797 0.086 1 98.94 80 ILE B C 1
ATOM 1922 O O . ILE B 1 80 ? 4.844 -21.328 -0.06 1 98.94 80 ILE B O 1
ATOM 1926 N N . THR B 1 81 ? 3.285 -22.266 1.203 1 98.69 81 THR B N 1
ATOM 1927 C CA . THR B 1 81 ? 4.172 -22.188 2.357 1 98.69 81 THR B CA 1
ATOM 1928 C C . THR B 1 81 ? 5.227 -23.297 2.299 1 98.69 81 THR B C 1
ATOM 1930 O O . THR B 1 81 ? 5.09 -24.25 1.531 1 98.69 81 THR B O 1
ATOM 1933 N N . PHE B 1 82 ? 6.281 -23.125 3.117 1 97.5 82 PHE B N 1
ATOM 1934 C CA . PHE B 1 82 ? 7.406 -24.062 3.1 1 97.5 82 PHE B CA 1
ATOM 1935 C C . PHE B 1 82 ? 6.938 -25.484 3.412 1 97.5 82 PHE B C 1
ATOM 1937 O O . PHE B 1 82 ? 7.559 -26.453 2.982 1 97.5 82 PHE B O 1
ATOM 1944 N N . ASP B 1 83 ? 5.828 -25.625 4.07 1 96.81 83 ASP B N 1
ATOM 1945 C CA . ASP B 1 83 ? 5.332 -26.953 4.449 1 96.81 83 ASP B CA 1
ATOM 1946 C C . ASP B 1 83 ? 4.32 -27.469 3.428 1 96.81 83 ASP B C 1
ATOM 1948 O O . ASP B 1 83 ? 3.668 -28.484 3.656 1 96.81 83 ASP B O 1
ATOM 1952 N N . GLY B 1 84 ? 4.16 -26.75 2.396 1 97.19 84 GLY B N 1
ATOM 1953 C CA . GLY B 1 84 ? 3.424 -27.281 1.261 1 97.19 84 GLY B CA 1
ATOM 1954 C C . GLY B 1 84 ? 1.972 -26.844 1.236 1 97.19 84 GLY B C 1
ATOM 1955 O O . GLY B 1 84 ? 1.222 -27.219 0.33 1 97.19 84 GLY B O 1
ATOM 1956 N N . ARG B 1 85 ? 1.52 -26 2.209 1 98.62 85 ARG B N 1
ATOM 1957 C CA . ARG B 1 85 ? 0.148 -25.5 2.189 1 98.62 85 ARG B CA 1
ATOM 1958 C C . ARG B 1 85 ? -0.032 -24.438 1.111 1 98.62 85 ARG B C 1
ATOM 1960 O O . ARG B 1 85 ? 0.834 -23.578 0.926 1 98.62 85 ARG B O 1
ATOM 1967 N N . VAL B 1 86 ? -1.234 -24.531 0.422 1 98.94 86 VAL B N 1
ATOM 1968 C CA . VAL B 1 86 ? -1.529 -23.609 -0.675 1 98.94 86 VAL B CA 1
ATOM 1969 C C . VAL B 1 86 ? -2.586 -22.594 -0.235 1 98.94 86 VAL B C 1
ATOM 1971 O O . VAL B 1 86 ? -3.602 -22.969 0.358 1 98.94 86 VAL B O 1
ATOM 1974 N N . TYR B 1 87 ? -2.32 -21.375 -0.441 1 98.88 87 TYR B N 1
ATOM 1975 C CA . TYR B 1 87 ? -3.26 -20.297 -0.209 1 98.88 87 TYR B CA 1
ATOM 1976 C C . TYR B 1 87 ? -3.572 -19.547 -1.506 1 98.88 87 TYR B C 1
ATOM 1978 O O . TYR B 1 87 ? -2.787 -19.594 -2.455 1 98.88 87 TYR B O 1
ATOM 1986 N N . THR B 1 88 ? -4.766 -18.906 -1.537 1 98.88 88 THR B N 1
ATOM 1987 C CA . THR B 1 88 ? -5.156 -18.094 -2.678 1 98.88 88 THR B CA 1
ATOM 1988 C C . THR B 1 88 ? -5.781 -16.781 -2.213 1 98.88 88 THR B C 1
ATOM 1990 O O . THR B 1 88 ? -6.109 -16.625 -1.034 1 98.88 88 THR B O 1
ATOM 1993 N N . GLY B 1 89 ? -5.828 -15.852 -3.135 1 98.75 89 GLY B N 1
ATOM 1994 C CA . GLY B 1 89 ? -6.566 -14.617 -2.881 1 98.75 89 GLY B CA 1
ATOM 1995 C C . GLY B 1 89 ? -5.875 -13.703 -1.887 1 98.75 89 GLY B C 1
ATOM 1996 O O . GLY B 1 89 ? -4.648 -13.68 -1.803 1 98.75 89 GLY B O 1
ATOM 1997 N N . VAL B 1 90 ? -6.648 -13.023 -1.161 1 98.81 90 VAL B N 1
ATOM 1998 C CA . VAL B 1 90 ? -6.188 -11.961 -0.278 1 98.81 90 VAL B CA 1
ATOM 1999 C C . VAL B 1 90 ? -5.309 -12.547 0.826 1 98.81 90 VAL B C 1
ATOM 2001 O O . VAL B 1 90 ? -4.371 -11.898 1.292 1 98.81 90 VAL B O 1
ATOM 2004 N N . GLU B 1 91 ? -5.535 -13.773 1.148 1 98.69 91 GLU B N 1
ATOM 2005 C CA . GLU B 1 91 ? -4.723 -14.422 2.172 1 98.69 91 GLU B CA 1
ATOM 2006 C C . GLU B 1 91 ? -3.262 -14.516 1.738 1 98.69 91 GLU B C 1
ATOM 2008 O O . GLU B 1 91 ? -2.355 -14.438 2.57 1 98.69 91 GLU B O 1
ATOM 2013 N N . VAL B 1 92 ? -3.047 -14.664 0.453 1 98.94 92 VAL B N 1
ATOM 2014 C CA . VAL B 1 92 ? -1.678 -14.703 -0.052 1 98.94 92 VAL B CA 1
ATOM 2015 C C . VAL B 1 92 ? -0.986 -13.375 0.236 1 98.94 92 VAL B C 1
ATOM 2017 O O . VAL B 1 92 ? 0.152 -13.344 0.712 1 98.94 92 VAL B O 1
ATOM 2020 N N . PHE B 1 93 ? -1.71 -12.297 -0.011 1 98.75 93 PHE B N 1
ATOM 2021 C CA . PHE B 1 93 ? -1.16 -10.969 0.257 1 98.75 93 PHE B CA 1
ATOM 2022 C C . PHE B 1 93 ? -0.862 -10.805 1.742 1 98.75 93 PHE B C 1
ATOM 2024 O O . PHE B 1 93 ? 0.193 -10.281 2.113 1 98.75 93 PHE B O 1
ATOM 2031 N N . ARG B 1 94 ? -1.739 -11.25 2.553 1 98.5 94 ARG B N 1
ATOM 2032 C CA . ARG B 1 94 ? -1.521 -11.156 3.992 1 98.5 94 ARG B CA 1
ATOM 2033 C C . ARG B 1 94 ? -0.238 -11.867 4.402 1 98.5 94 ARG B C 1
ATOM 2035 O O . ARG B 1 94 ? 0.583 -11.312 5.133 1 98.5 94 ARG B O 1
ATOM 2042 N N . LEU B 1 95 ? -0.051 -13.047 3.896 1 98.69 95 LEU B N 1
ATOM 2043 C CA . LEU B 1 95 ? 1.1 -13.859 4.27 1 98.69 95 LEU B CA 1
ATOM 2044 C C . LEU B 1 95 ? 2.389 -13.273 3.703 1 98.69 95 LEU B C 1
ATOM 2046 O O . LEU B 1 95 ? 3.402 -13.203 4.402 1 98.69 95 LEU B O 1
ATOM 2050 N N . VAL B 1 96 ? 2.359 -12.844 2.49 1 98.88 96 VAL B N 1
ATOM 2051 C CA . VAL B 1 96 ? 3.549 -12.312 1.835 1 98.88 96 VAL B CA 1
ATOM 2052 C C . VAL B 1 96 ? 3.947 -10.992 2.484 1 98.88 96 VAL B C 1
ATOM 2054 O O . VAL B 1 96 ? 5.125 -10.758 2.762 1 98.88 96 VAL B O 1
ATOM 2057 N N . TYR B 1 97 ? 2.967 -10.125 2.746 1 98.62 97 TYR B N 1
ATOM 2058 C CA . TYR B 1 97 ? 3.264 -8.859 3.393 1 98.62 97 TYR B CA 1
ATOM 2059 C C . TYR B 1 97 ? 3.777 -9.07 4.812 1 98.62 97 TYR B C 1
ATOM 2061 O O . TYR B 1 97 ? 4.648 -8.336 5.281 1 98.62 97 TYR B O 1
ATOM 2069 N N . GLU B 1 98 ? 3.242 -10.016 5.504 1 98.25 98 GLU B N 1
ATOM 2070 C CA . GLU B 1 98 ? 3.775 -10.359 6.816 1 98.25 98 GLU B CA 1
ATOM 2071 C C . GLU B 1 98 ? 5.23 -10.805 6.719 1 98.25 98 GLU B C 1
ATOM 2073 O O . GLU B 1 98 ? 6.07 -10.383 7.516 1 98.25 98 GLU B O 1
ATOM 2078 N N . ALA B 1 99 ? 5.527 -11.555 5.758 1 98.5 99 ALA B N 1
ATOM 2079 C CA . ALA B 1 99 ? 6.863 -12.109 5.582 1 98.5 99 ALA B CA 1
ATOM 2080 C C . ALA B 1 99 ? 7.891 -11.016 5.336 1 98.5 99 ALA B C 1
ATOM 2082 O O . ALA B 1 99 ? 9.062 -11.148 5.711 1 98.5 99 ALA B O 1
ATOM 2083 N N . VAL B 1 100 ? 7.461 -9.883 4.758 1 97.44 100 VAL B N 1
ATOM 2084 C CA . VAL B 1 100 ? 8.43 -8.844 4.438 1 97.44 100 VAL B CA 1
ATOM 2085 C C . VAL B 1 100 ? 8.336 -7.715 5.465 1 97.44 100 VAL B C 1
ATOM 2087 O O . VAL B 1 100 ? 8.852 -6.617 5.246 1 97.44 100 VAL B O 1
ATOM 2090 N N . GLY B 1 101 ? 7.602 -7.926 6.527 1 95.5 101 GLY B N 1
ATOM 2091 C CA . GLY B 1 101 ? 7.594 -7 7.648 1 95.5 101 GLY B CA 1
ATOM 2092 C C . GLY B 1 101 ? 6.504 -5.953 7.551 1 95.5 101 GLY B C 1
ATOM 2093 O O . GLY B 1 101 ? 6.535 -4.945 8.266 1 95.5 101 GLY B O 1
ATOM 2094 N N . LEU B 1 102 ? 5.566 -6.172 6.715 1 97 102 LEU B N 1
ATOM 2095 C CA . LEU B 1 102 ? 4.465 -5.234 6.516 1 97 102 LEU B CA 1
ATOM 2096 C C . LEU B 1 102 ? 3.129 -5.883 6.867 1 97 102 LEU B C 1
ATOM 2098 O O . LEU B 1 102 ? 2.109 -5.598 6.234 1 97 102 LEU B O 1
ATOM 2102 N N . GLY B 1 103 ? 3.088 -6.723 7.785 1 97.25 103 GLY B N 1
ATOM 2103 C CA . GLY B 1 103 ? 1.889 -7.441 8.188 1 97.25 103 GLY B CA 1
ATOM 2104 C C . GLY B 1 103 ? 0.757 -6.523 8.609 1 97.25 103 GLY B C 1
ATOM 2105 O O . GLY B 1 103 ? -0.417 -6.852 8.422 1 97.25 103 GLY B O 1
ATOM 2106 N N . TRP B 1 104 ? 1.1 -5.367 9.109 1 95.38 104 TRP B N 1
ATOM 2107 C CA . TRP B 1 104 ? 0.104 -4.43 9.625 1 95.38 104 TRP B CA 1
ATOM 2108 C C . TRP B 1 104 ? -0.801 -3.93 8.5 1 95.38 104 TRP B C 1
ATOM 2110 O O . TRP B 1 104 ? -1.95 -3.555 8.742 1 95.38 104 TRP B O 1
ATOM 2120 N N . VAL B 1 105 ? -0.375 -3.947 7.234 1 95.94 105 VAL B N 1
ATOM 2121 C CA . VAL B 1 105 ? -1.13 -3.471 6.078 1 95.94 105 VAL B CA 1
ATOM 2122 C C . VAL B 1 105 ? -2.393 -4.312 5.902 1 95.94 105 VAL B C 1
ATOM 2124 O O . VAL B 1 105 ? -3.455 -3.785 5.566 1 95.94 105 VAL B O 1
ATOM 2127 N N . TYR B 1 106 ? -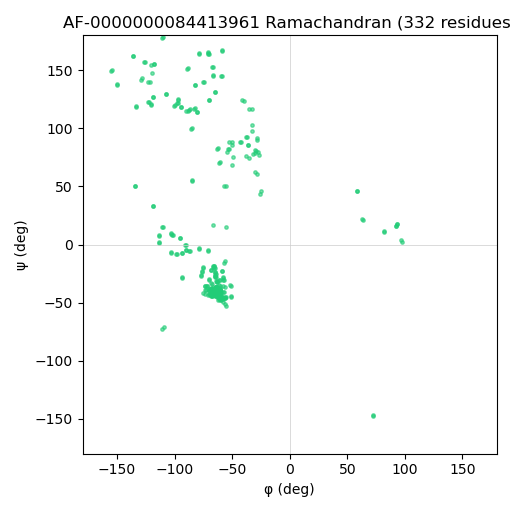2.244 -5.629 6.195 1 97.38 106 TYR B N 1
ATOM 2128 C CA . TYR B 1 106 ? -3.348 -6.539 5.922 1 97.38 106 TYR B CA 1
ATOM 2129 C C . TYR B 1 106 ? -3.928 -7.102 7.215 1 97.38 106 TYR B C 1
ATOM 2131 O O . TYR B 1 106 ? -4.758 -8.016 7.188 1 97.38 106 TYR B O 1
ATOM 2139 N N . ALA B 1 107 ? -3.531 -6.645 8.406 1 95.31 107 ALA B N 1
ATOM 2140 C CA . ALA B 1 107 ? -3.961 -7.18 9.695 1 95.31 107 ALA B CA 1
ATOM 2141 C C . ALA B 1 107 ? -5.48 -7.129 9.836 1 95.31 107 ALA B C 1
ATOM 2143 O O . ALA B 1 107 ? -6.086 -8.008 10.453 1 95.31 107 ALA B O 1
ATOM 2144 N N . ILE B 1 108 ? -6.094 -6.129 9.18 1 93.38 108 ILE B N 1
ATOM 2145 C CA . ILE B 1 108 ? -7.535 -5.918 9.289 1 93.38 108 ILE B CA 1
ATOM 2146 C C . ILE B 1 108 ? -8.273 -7.066 8.602 1 93.38 108 ILE B C 1
ATOM 2148 O O . ILE B 1 108 ? -9.453 -7.312 8.891 1 93.38 108 ILE B O 1
ATOM 2152 N N . THR B 1 109 ? -7.664 -7.777 7.703 1 97.12 109 THR B N 1
ATOM 2153 C CA . THR B 1 109 ? -8.312 -8.859 6.961 1 97.12 109 THR B CA 1
ATOM 2154 C C . THR B 1 109 ? -8.398 -10.125 7.809 1 97.12 109 THR B C 1
ATOM 2156 O O . THR B 1 109 ? -8.969 -11.125 7.383 1 97.12 109 THR B O 1
ATOM 2159 N N . LYS B 1 110 ? -7.836 -10.078 9 1 96.94 110 LYS B N 1
ATOM 2160 C CA . LYS B 1 110 ? -8.039 -11.188 9.93 1 96.94 110 LYS B CA 1
ATOM 2161 C C . LYS B 1 110 ? -9.508 -11.312 10.328 1 96.94 110 LYS B C 1
ATOM 2163 O O . LYS B 1 110 ? -9.961 -12.383 10.727 1 96.94 110 LYS B O 1
ATOM 2168 N N . ASN B 1 111 ? -10.242 -10.18 10.25 1 97 111 ASN B N 1
ATOM 2169 C CA . ASN B 1 111 ? -11.695 -10.227 10.406 1 97 111 ASN B CA 1
ATOM 2170 C C . ASN B 1 111 ? -12.367 -10.891 9.211 1 97 111 ASN B C 1
ATOM 2172 O O . ASN B 1 111 ? -12.203 -10.453 8.07 1 97 111 ASN B O 1
ATOM 2176 N N . PRO B 1 112 ? -13.141 -11.922 9.438 1 97.94 112 PRO B N 1
ATOM 2177 C CA . PRO B 1 112 ? -13.695 -12.703 8.328 1 97.94 112 PRO B CA 1
ATOM 2178 C C . PRO B 1 112 ? -14.586 -11.867 7.41 1 97.94 112 PRO B C 1
ATOM 2180 O O . PRO B 1 112 ? -14.633 -12.109 6.203 1 97.94 112 PRO B O 1
ATOM 2183 N N . ALA B 1 113 ? -15.289 -10.961 8.008 1 97.88 113 ALA B N 1
ATOM 2184 C CA . ALA B 1 113 ? -16.141 -10.109 7.184 1 97.88 113 ALA B CA 1
ATOM 2185 C C . ALA B 1 113 ? -15.305 -9.219 6.262 1 97.88 113 ALA B C 1
ATOM 2187 O O . ALA B 1 113 ? -15.633 -9.047 5.09 1 97.88 113 ALA B O 1
ATOM 2188 N N . VAL B 1 114 ? -14.266 -8.695 6.766 1 96.81 114 VAL B N 1
ATOM 2189 C CA . VAL B 1 114 ? -13.367 -7.863 5.973 1 96.81 114 VAL B CA 1
ATOM 2190 C C . VAL B 1 114 ? -12.672 -8.719 4.914 1 96.81 114 VAL B C 1
ATOM 2192 O O . VAL B 1 114 ? -12.562 -8.305 3.754 1 96.81 114 VAL B O 1
ATOM 2195 N N . LEU B 1 115 ? -12.211 -9.859 5.285 1 98.38 115 LEU B N 1
ATOM 2196 C CA . LEU B 1 115 ? -11.57 -10.766 4.344 1 98.38 115 LEU B CA 1
ATOM 2197 C C . LEU B 1 115 ? -12.492 -11.094 3.178 1 98.38 115 LEU B C 1
ATOM 2199 O O . LEU B 1 115 ? -12.07 -11.062 2.018 1 98.38 115 LEU B O 1
ATOM 2203 N N . ALA B 1 116 ? -13.703 -11.391 3.482 1 98.56 116 ALA B N 1
ATOM 2204 C CA . ALA B 1 116 ? -14.68 -11.727 2.453 1 98.56 116 ALA B CA 1
ATOM 2205 C C . ALA B 1 116 ? -14.875 -10.57 1.48 1 98.56 116 ALA B C 1
ATOM 2207 O O . ALA B 1 116 ? -14.922 -10.766 0.265 1 98.56 116 ALA B O 1
ATOM 2208 N N . ALA B 1 117 ? -15.055 -9.344 2.025 1 97.88 117 ALA B N 1
ATOM 2209 C CA . ALA B 1 117 ? -15.211 -8.156 1.188 1 97.88 117 ALA B CA 1
ATOM 2210 C C . ALA B 1 117 ? -13.969 -7.922 0.331 1 97.88 117 ALA B C 1
ATOM 2212 O O . ALA B 1 117 ? -14.078 -7.617 -0.86 1 97.88 117 ALA B O 1
ATOM 2213 N N . ALA B 1 118 ? -12.82 -8.086 0.936 1 97.94 118 ALA B N 1
ATOM 2214 C CA . ALA B 1 118 ? -11.555 -7.922 0.217 1 97.94 118 ALA B CA 1
ATOM 2215 C C . ALA B 1 118 ? -11.43 -8.945 -0.91 1 97.94 118 ALA B C 1
ATOM 2217 O O . ALA B 1 118 ? -10.977 -8.617 -2.008 1 97.94 118 ALA B O 1
ATOM 2218 N N . ASN B 1 119 ? -11.805 -10.141 -0.677 1 98.81 119 ASN B N 1
ATOM 2219 C CA . ASN B 1 119 ? -11.742 -11.172 -1.707 1 98.81 119 ASN B CA 1
ATOM 2220 C C . ASN B 1 119 ? -12.68 -10.852 -2.867 1 98.81 119 ASN B C 1
ATOM 2222 O O . ASN B 1 119 ? -12.375 -11.156 -4.02 1 98.81 119 ASN B O 1
ATOM 2226 N N . LYS B 1 120 ? -13.867 -10.273 -2.559 1 98.5 120 LYS B N 1
ATOM 2227 C CA . LYS B 1 120 ? -14.758 -9.883 -3.645 1 98.5 120 LYS B CA 1
ATOM 2228 C C . LYS B 1 120 ? -14.086 -8.875 -4.574 1 98.5 120 LYS B C 1
ATOM 2230 O O . LYS B 1 120 ? -14.164 -9.008 -5.797 1 98.5 120 LYS B O 1
ATOM 2235 N N . VAL B 1 121 ? -13.414 -7.867 -4.051 1 97.5 121 VAL B N 1
ATOM 2236 C CA . VAL B 1 121 ? -12.695 -6.871 -4.832 1 97.5 121 VAL B CA 1
ATOM 2237 C C . VAL B 1 121 ? -11.555 -7.539 -5.594 1 97.5 121 VAL B C 1
ATOM 2239 O O . VAL B 1 121 ? -11.359 -7.285 -6.785 1 97.5 121 VAL B O 1
ATOM 2242 N N . TYR B 1 122 ? -10.875 -8.391 -4.895 1 98.44 122 TYR B N 1
ATOM 2243 C CA . TYR B 1 122 ? -9.75 -9.086 -5.512 1 98.44 122 TYR B CA 1
ATOM 2244 C C . TYR B 1 122 ? -10.211 -9.938 -6.688 1 98.44 122 TYR B C 1
ATOM 2246 O O . TYR B 1 122 ? -9.539 -9.992 -7.723 1 98.44 122 TYR B O 1
ATOM 2254 N N . ASP B 1 123 ? -11.25 -10.555 -6.535 1 98.75 123 ASP B N 1
ATOM 2255 C CA . ASP B 1 123 ? -11.758 -11.43 -7.594 1 98.75 123 ASP B CA 1
ATOM 2256 C C . ASP B 1 123 ? -12.055 -10.633 -8.859 1 98.75 123 ASP B C 1
ATOM 2258 O O . ASP B 1 123 ? -11.812 -11.102 -9.969 1 98.75 123 ASP B O 1
ATOM 2262 N N . VAL B 1 124 ? -12.617 -9.477 -8.711 1 98.19 124 VAL B N 1
ATOM 2263 C CA . VAL B 1 124 ? -12.867 -8.602 -9.852 1 98.19 124 VAL B CA 1
ATOM 2264 C C . VAL B 1 124 ? -11.547 -8.219 -10.516 1 98.19 124 VAL B C 1
ATOM 2266 O O . VAL B 1 124 ? -11.414 -8.297 -11.734 1 98.19 124 VAL B O 1
ATOM 2269 N N . TRP B 1 125 ? -10.586 -7.824 -9.727 1 97.75 125 TRP B N 1
ATOM 2270 C CA . TRP B 1 125 ? -9.258 -7.516 -10.242 1 97.75 125 TRP B CA 1
ATOM 2271 C C . TRP B 1 125 ? -8.672 -8.703 -10.992 1 97.75 125 TRP B C 1
ATOM 2273 O O . TRP B 1 125 ? -8.203 -8.555 -12.125 1 97.75 125 TRP B O 1
ATOM 2283 N N . ALA B 1 126 ? -8.672 -9.891 -10.352 1 98.62 126 ALA B N 1
ATOM 2284 C CA . ALA B 1 126 ? -8.062 -11.086 -10.93 1 98.62 126 ALA B CA 1
ATOM 2285 C C . ALA B 1 126 ? -8.688 -11.422 -12.281 1 98.62 126 ALA B C 1
ATOM 2287 O O . ALA B 1 126 ? -7.988 -11.828 -13.211 1 98.62 126 ALA B O 1
ATOM 2288 N N . LYS B 1 127 ? -9.922 -11.195 -12.406 1 98.25 127 LYS B N 1
ATOM 2289 C CA . LYS B 1 127 ? -10.656 -11.516 -13.625 1 98.25 127 LYS B CA 1
ATOM 2290 C C . LYS B 1 127 ? -10.32 -10.539 -14.742 1 98.25 127 LYS B C 1
ATOM 2292 O O . LYS B 1 127 ? -10.203 -10.93 -15.906 1 98.25 127 LYS B O 1
ATOM 2297 N N . TYR B 1 128 ? -10.102 -9.25 -14.375 1 98.12 128 TYR B N 1
ATOM 2298 C CA . TYR B 1 128 ? -10.023 -8.219 -15.406 1 98.12 128 TYR B CA 1
ATOM 2299 C C . TYR B 1 128 ? -8.617 -7.633 -15.484 1 98.12 128 TYR B C 1
ATOM 2301 O O . T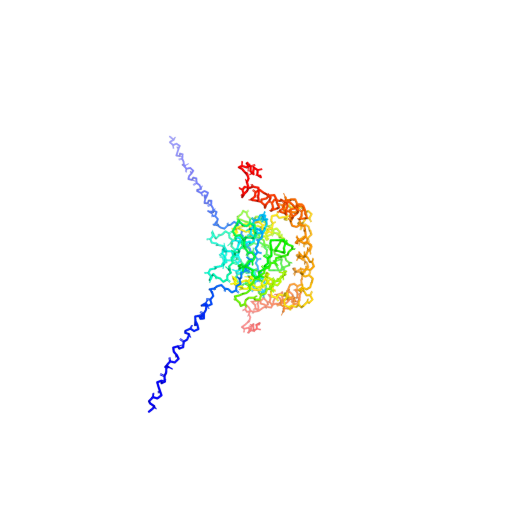YR B 1 128 ? -8.344 -6.762 -16.312 1 98.12 128 TYR B O 1
ATOM 2309 N N . ARG B 1 129 ? -7.703 -8.07 -14.742 1 97.88 129 ARG B N 1
ATOM 2310 C CA . ARG B 1 129 ? -6.391 -7.445 -14.609 1 97.88 129 ARG B CA 1
ATOM 2311 C C . ARG B 1 129 ? -5.664 -7.406 -15.945 1 97.88 129 ARG B C 1
ATOM 2313 O O . ARG B 1 129 ? -4.949 -6.445 -16.25 1 97.88 129 ARG B O 1
ATOM 2320 N N . THR B 1 130 ? -5.836 -8.5 -16.734 1 98.44 130 THR B N 1
ATOM 2321 C CA . THR B 1 130 ? -5.113 -8.531 -18 1 98.44 130 THR B CA 1
ATOM 2322 C C . THR B 1 130 ? -5.555 -7.387 -18.906 1 98.44 130 THR B C 1
ATOM 2324 O O . THR B 1 130 ? -4.719 -6.664 -19.453 1 98.44 130 THR B O 1
ATOM 2327 N N . GLN B 1 131 ? -6.809 -7.129 -18.984 1 97.88 131 GLN B N 1
ATOM 2328 C CA . GLN B 1 131 ? -7.312 -6.023 -19.781 1 97.88 131 GLN B CA 1
ATOM 2329 C C . GLN B 1 131 ? -7.008 -4.68 -19.141 1 97.88 131 GLN B C 1
ATOM 2331 O O . GLN B 1 131 ? -6.637 -3.719 -19.812 1 97.88 131 GLN B O 1
ATOM 2336 N N . LEU B 1 132 ? -7.125 -4.656 -17.859 1 95.5 132 LEU B N 1
ATOM 2337 C CA . LEU B 1 132 ? -6.895 -3.418 -17.125 1 95.5 132 LEU B CA 1
ATOM 2338 C C . LEU B 1 132 ? -5.434 -2.988 -17.234 1 95.5 132 LEU B C 1
ATOM 2340 O O . LEU B 1 132 ? -5.113 -1.812 -17.047 1 95.5 132 LEU B O 1
ATOM 2344 N N . THR B 1 133 ? -4.578 -3.908 -17.562 1 96.56 133 THR B N 1
ATOM 2345 C CA . THR B 1 133 ? -3.154 -3.602 -17.641 1 96.56 133 THR B CA 1
ATOM 2346 C C . THR B 1 133 ? -2.67 -3.652 -19.078 1 96.56 133 THR B C 1
ATOM 2348 O O . THR B 1 133 ? -1.472 -3.801 -19.328 1 96.56 133 THR B O 1
ATOM 2351 N N . GLY B 1 134 ? -3.594 -3.643 -20.062 1 96.19 134 GLY B N 1
ATOM 2352 C CA . GLY B 1 134 ? -3.266 -3.42 -21.453 1 96.19 134 GLY B CA 1
ATOM 2353 C C . GLY B 1 134 ? -3.021 -4.707 -22.234 1 96.19 134 GLY B C 1
ATOM 2354 O O . GLY B 1 134 ? -2.393 -4.691 -23.281 1 96.19 134 GLY B O 1
ATOM 2355 N N . ARG B 1 135 ? -3.475 -5.812 -21.688 1 97.81 135 ARG B N 1
ATOM 2356 C CA . ARG B 1 135 ? -3.311 -7.105 -22.344 1 97.81 135 ARG B CA 1
ATOM 2357 C C . ARG B 1 135 ? -4.652 -7.641 -22.828 1 97.81 135 ARG B C 1
ATOM 2359 O O . ARG B 1 135 ? -5.688 -7.008 -22.641 1 97.81 135 ARG B O 1
ATOM 2366 N N . GLU B 1 136 ? -4.586 -8.805 -23.484 1 97.81 136 GLU B N 1
ATOM 2367 C CA . GLU B 1 136 ? -5.805 -9.461 -23.938 1 97.81 136 GLU B CA 1
ATOM 2368 C C . GLU B 1 136 ? -6.605 -10.008 -22.766 1 97.81 136 GLU B C 1
ATOM 2370 O O . GLU B 1 136 ? -6.078 -10.156 -21.656 1 97.81 136 GLU B O 1
ATOM 2375 N N . ALA B 1 137 ? -7.875 -10.312 -23.078 1 98.25 137 ALA B N 1
ATOM 2376 C CA . ALA B 1 137 ? -8.719 -10.93 -22.047 1 98.25 137 ALA B CA 1
ATOM 2377 C C . ALA B 1 137 ? -8.117 -12.242 -21.562 1 98.25 137 ALA B C 1
ATOM 2379 O O . ALA B 1 137 ? -7.484 -12.969 -22.328 1 98.25 137 ALA B O 1
ATOM 2380 N N . LEU B 1 138 ? -8.297 -12.492 -20.297 1 98.12 138 LEU B N 1
ATOM 2381 C CA . LEU B 1 138 ? -7.723 -13.672 -19.656 1 98.12 138 LEU B CA 1
ATOM 2382 C C . LEU B 1 138 ? -8.062 -14.938 -20.438 1 98.12 138 LEU B C 1
ATOM 2384 O O . LEU B 1 138 ? -7.188 -15.766 -20.703 1 98.12 138 LEU B O 1
ATOM 2388 N N . GLU B 1 139 ? -9.336 -15.055 -20.859 1 97.62 139 GLU B N 1
ATOM 2389 C CA . GLU B 1 139 ? -9.781 -16.234 -21.594 1 97.62 139 GLU B CA 1
ATOM 2390 C C . GLU B 1 139 ? -9.008 -16.391 -22.906 1 97.62 139 GLU B C 1
ATOM 2392 O O . GLU B 1 139 ? -8.688 -17.516 -23.312 1 97.62 139 GLU B O 1
ATOM 2397 N N . VAL B 1 140 ? -8.789 -15.297 -23.578 1 97.75 140 VAL B N 1
ATOM 2398 C CA . VAL B 1 140 ? -8.062 -15.312 -24.844 1 97.75 140 VAL B CA 1
ATOM 2399 C C . VAL B 1 140 ? -6.613 -15.734 -24.594 1 97.75 140 VAL B C 1
ATOM 2401 O O . VAL B 1 140 ? -6.062 -16.547 -25.344 1 97.75 140 VAL B O 1
ATOM 2404 N N . LEU B 1 141 ? -6.059 -15.164 -23.531 1 97.12 141 LEU B N 1
ATOM 2405 C CA . LEU B 1 141 ? -4.684 -15.5 -23.172 1 97.12 141 LEU B CA 1
ATOM 2406 C C . LEU B 1 141 ? -4.543 -16.984 -22.859 1 97.12 141 LEU B C 1
ATOM 2408 O O . LEU B 1 141 ? -3.59 -17.625 -23.312 1 97.12 141 LEU B O 1
ATOM 2412 N N . LEU B 1 142 ? -5.426 -17.531 -22.125 1 96.69 142 LEU B N 1
ATOM 2413 C CA . LEU B 1 142 ? -5.387 -18.938 -21.75 1 96.69 142 LEU B CA 1
ATOM 2414 C C . LEU B 1 142 ? -5.586 -19.828 -22.969 1 96.69 142 LEU B C 1
ATOM 2416 O O . LEU B 1 142 ? -4.926 -20.859 -23.109 1 96.69 142 LEU B O 1
ATOM 2420 N N . GLU B 1 143 ? -6.48 -19.453 -23.859 1 95.75 143 GLU B N 1
ATOM 2421 C CA . GLU B 1 143 ? -6.715 -20.219 -25.078 1 95.75 143 GLU B CA 1
ATOM 2422 C C . GLU B 1 143 ? -5.477 -20.219 -25.969 1 95.75 143 GLU B C 1
ATOM 2424 O O . GLU B 1 143 ? -5.125 -21.266 -26.531 1 95.75 143 GLU B O 1
ATOM 2429 N N . ARG B 1 144 ? -4.895 -19.094 -26.109 1 93.38 144 ARG B N 1
ATOM 2430 C CA . ARG B 1 144 ? -3.688 -19 -26.922 1 93.38 144 ARG B CA 1
ATOM 2431 C C . ARG B 1 144 ? -2.584 -19.891 -26.375 1 93.38 144 ARG B C 1
ATOM 2433 O O . ARG B 1 144 ? -1.895 -20.578 -27.141 1 93.38 144 ARG B O 1
ATOM 2440 N N . ARG B 1 145 ? -2.422 -19.859 -25.062 1 90.62 145 ARG B N 1
ATOM 2441 C CA . ARG B 1 145 ? -1.409 -20.703 -24.438 1 90.62 145 ARG B CA 1
ATOM 2442 C C . ARG B 1 145 ? -1.696 -22.172 -24.688 1 90.62 145 ARG B C 1
ATOM 2444 O O . ARG B 1 145 ? -0.771 -22.969 -24.859 1 90.62 145 ARG B O 1
ATOM 2451 N N . LYS B 1 146 ? -2.9 -22.547 -24.641 1 90.75 146 LYS B N 1
ATOM 2452 C CA . LYS B 1 146 ? -3.311 -23.922 -24.891 1 90.75 146 LYS B CA 1
ATOM 2453 C C . LYS B 1 146 ? -2.992 -24.344 -26.328 1 90.75 146 LYS B C 1
ATOM 2455 O O . LYS B 1 146 ? -2.51 -25.453 -26.562 1 90.75 146 LYS B O 1
ATOM 2460 N N . LEU B 1 147 ? -3.205 -23.484 -27.25 1 90.81 147 LEU B N 1
ATOM 2461 C CA . LEU B 1 147 ? -2.947 -23.75 -28.656 1 90.81 147 LEU B CA 1
ATOM 2462 C C . LEU B 1 147 ? -1.45 -23.875 -28.922 1 90.81 147 LEU B C 1
ATOM 2464 O O . LEU B 1 147 ? -1.02 -24.734 -29.688 1 90.81 147 LEU B O 1
ATOM 2468 N N . GLU B 1 148 ? -0.75 -23.016 -28.328 1 88.38 148 GLU B N 1
ATOM 2469 C CA . GLU B 1 148 ? 0.701 -23.047 -28.469 1 88.38 148 GLU B CA 1
ATOM 2470 C C . GLU B 1 148 ? 1.28 -24.344 -27.906 1 88.38 148 GLU B C 1
ATOM 2472 O O . GLU B 1 148 ? 2.207 -24.922 -28.484 1 88.38 148 GLU B O 1
ATOM 2477 N N . ALA B 1 149 ? 0.779 -24.797 -26.797 1 84.31 149 ALA B N 1
ATOM 2478 C CA . ALA B 1 149 ? 1.225 -26.047 -26.203 1 84.31 149 ALA B CA 1
ATOM 2479 C C . ALA B 1 149 ? 0.853 -27.234 -27.078 1 84.31 149 ALA B C 1
ATOM 2481 O O . ALA B 1 149 ? 1.625 -28.188 -27.203 1 84.31 149 ALA B O 1
ATOM 2482 N N . ALA B 1 150 ? -0.284 -27.188 -27.672 1 85.31 150 ALA B N 1
ATOM 2483 C CA . ALA B 1 150 ? -0.757 -28.25 -28.547 1 85.31 150 ALA B CA 1
ATOM 2484 C C . ALA B 1 150 ? 0.067 -28.297 -29.844 1 85.31 150 ALA B C 1
ATOM 2486 O O . ALA B 1 150 ? 0.356 -29.375 -30.359 1 85.31 150 ALA B O 1
ATOM 2487 N N . GLY B 1 151 ? 0.313 -27.125 -30.344 1 79.62 151 GLY B N 1
ATOM 2488 C CA . GLY B 1 151 ? 1.147 -27.078 -31.531 1 79.62 151 GLY B CA 1
ATOM 2489 C C . GLY B 1 151 ? 2.545 -27.625 -31.312 1 79.62 151 GLY B C 1
ATOM 2490 O O . GLY B 1 151 ? 3.066 -28.375 -32.125 1 79.62 151 GLY B O 1
ATOM 2491 N N . LYS B 1 152 ? 3.133 -27.328 -30.25 1 76.31 152 LYS B N 1
ATOM 2492 C CA . LYS B 1 152 ? 4.457 -27.828 -29.906 1 76.31 152 LYS B CA 1
ATOM 2493 C C . LYS B 1 152 ? 4.43 -29.359 -29.734 1 76.31 152 LYS B C 1
ATOM 2495 O O . LYS B 1 152 ? 5.379 -30.047 -30.125 1 76.31 152 LYS B O 1
ATOM 2500 N N . ALA B 1 153 ? 3.385 -29.828 -29.203 1 75 153 ALA B N 1
ATOM 2501 C CA . ALA B 1 153 ? 3.23 -31.281 -29.031 1 75 153 ALA B CA 1
ATOM 2502 C C . ALA B 1 153 ? 3.096 -31.969 -30.391 1 75 153 ALA B C 1
ATOM 2504 O O . ALA B 1 153 ? 3.635 -33.062 -30.578 1 75 153 ALA B O 1
ATOM 2505 N N . SER B 1 154 ? 2.375 -31.266 -31.234 1 73.44 154 SER B N 1
ATOM 2506 C CA . SER B 1 154 ? 2.172 -31.828 -32.562 1 73.44 154 SER B CA 1
ATOM 2507 C C . SER B 1 154 ? 3.473 -31.844 -33.375 1 73.44 154 SER B C 1
ATOM 2509 O O . SER B 1 154 ? 3.766 -32.812 -34.062 1 73.44 154 SER B O 1
ATOM 2511 N N . CYS B 1 155 ? 4.266 -30.812 -33.219 1 71.19 155 CYS B N 1
ATOM 2512 C CA . CYS B 1 155 ? 5.531 -30.75 -33.938 1 71.19 155 CYS B CA 1
ATOM 2513 C C . CYS B 1 155 ? 6.52 -31.781 -33.406 1 71.19 155 CYS B C 1
ATOM 2515 O O . CYS B 1 155 ? 7.332 -32.312 -34.156 1 71.19 155 CYS B O 1
ATOM 2517 N N . ARG B 1 156 ? 6.516 -31.953 -32.156 1 66.06 156 ARG B N 1
ATOM 2518 C CA . ARG B 1 156 ? 7.406 -32.938 -31.562 1 66.06 156 ARG B CA 1
ATOM 2519 C C . ARG B 1 156 ? 7.055 -34.344 -32.031 1 66.06 156 ARG B C 1
ATOM 2521 O O . ARG B 1 156 ? 7.941 -35.188 -32.281 1 66.06 156 ARG B O 1
ATOM 2528 N N . THR B 1 157 ? 5.809 -34.594 -32.156 1 66.81 157 THR B N 1
ATOM 2529 C CA . THR B 1 157 ? 5.359 -35.906 -32.625 1 66.81 157 THR B CA 1
ATOM 2530 C C . THR B 1 157 ? 5.73 -36.125 -34.094 1 66.81 157 THR B C 1
ATOM 2532 O O . THR B 1 157 ? 6.137 -37.219 -34.5 1 66.81 157 THR B O 1
ATOM 2535 N N . VAL B 1 158 ? 5.703 -34.969 -34.781 1 61.5 158 VAL B N 1
ATOM 2536 C CA . VAL B 1 158 ? 6.039 -35.094 -36.219 1 61.5 158 VAL B CA 1
ATOM 2537 C C . VAL B 1 158 ? 7.543 -35.281 -36.375 1 61.5 158 VAL B C 1
ATOM 2539 O O . VAL B 1 158 ? 7.988 -36 -37.25 1 61.5 158 VAL B O 1
ATOM 2542 N N . GLU B 1 159 ? 8.328 -34.5 -35.562 1 57.38 159 GLU B N 1
ATOM 2543 C CA . GLU B 1 159 ? 9.781 -34.625 -35.656 1 57.38 159 GLU B CA 1
ATOM 2544 C C . GLU B 1 159 ? 10.242 -36.062 -35.312 1 57.38 159 GLU B C 1
ATOM 2546 O O . GLU B 1 159 ? 11.227 -36.531 -35.875 1 57.38 159 GLU B O 1
ATOM 2551 N N . ALA B 1 160 ? 9.688 -36.781 -34.25 1 59.44 160 ALA B N 1
ATOM 2552 C CA . ALA B 1 160 ? 10.055 -38.156 -34.031 1 59.44 160 ALA B CA 1
ATOM 2553 C C . ALA B 1 160 ? 9.789 -39 -35.25 1 59.44 160 ALA B C 1
ATOM 2555 O O . ALA B 1 160 ? 10.383 -40.062 -35.438 1 59.44 160 ALA B O 1
ATOM 2556 N N . GLY B 1 161 ? 9.016 -38.375 -36.125 1 54.09 161 GLY B N 1
ATOM 2557 C CA . GLY B 1 161 ? 8.75 -39.031 -37.406 1 54.09 161 GLY B CA 1
ATOM 2558 C C . GLY B 1 161 ? 9.414 -38.344 -38.594 1 54.09 161 GLY B C 1
ATOM 2559 O O . GLY B 1 161 ? 9.875 -39 -39.5 1 54.09 161 GLY B O 1
ATOM 2560 N N . ALA B 1 162 ? 9.125 -37.125 -39.25 1 51.56 162 ALA B N 1
ATOM 2561 C CA . ALA B 1 162 ? 9.719 -36.406 -40.375 1 51.56 162 ALA B CA 1
ATOM 2562 C C . ALA B 1 162 ? 10.18 -35.031 -39.938 1 51.56 162 ALA B C 1
ATOM 2564 O O . ALA B 1 162 ? 9.68 -34.469 -38.969 1 51.56 162 ALA B O 1
ATOM 2565 N N . ALA B 1 163 ? 11.234 -34.375 -40.656 1 48.31 163 ALA B N 1
ATOM 2566 C CA . ALA B 1 163 ? 12.141 -33.25 -40.531 1 48.31 163 ALA B CA 1
ATOM 2567 C C . ALA B 1 163 ? 11.375 -31.922 -40.562 1 48.31 163 ALA B C 1
ATOM 2569 O O . ALA B 1 163 ? 11.484 -31.172 -41.562 1 48.31 163 ALA B O 1
ATOM 2570 N N . GLN B 1 164 ? 10.023 -31.922 -40.344 1 45.31 164 GLN B N 1
ATOM 2571 C CA . GLN B 1 164 ? 9.43 -30.672 -40.781 1 45.31 164 GLN B CA 1
ATOM 2572 C C . GLN B 1 164 ? 9.578 -29.594 -39.719 1 45.31 164 GLN B C 1
ATOM 2574 O O . GLN B 1 164 ? 9.453 -29.859 -38.531 1 45.31 164 GLN B O 1
ATOM 2579 N N . LYS B 1 165 ? 9.945 -28.328 -40.281 1 53.5 165 LYS B N 1
ATOM 2580 C CA . LYS B 1 165 ? 10.117 -27.047 -39.594 1 53.5 165 LYS B CA 1
ATOM 2581 C C . LYS B 1 165 ? 8.898 -26.688 -38.75 1 53.5 165 LYS B C 1
ATOM 2583 O O . LYS B 1 165 ? 7.797 -26.531 -39.312 1 53.5 165 LYS B O 1
ATOM 2588 N N . CYS B 1 166 ? 8.766 -27.172 -37.594 1 51.09 166 CYS B N 1
ATOM 2589 C CA . CYS B 1 166 ? 7.77 -26.719 -36.625 1 51.09 166 CYS B CA 1
ATOM 2590 C C . CYS B 1 166 ? 7.895 -25.219 -36.375 1 51.09 166 CYS B C 1
ATOM 2592 O O . CYS B 1 166 ? 8.742 -24.781 -35.594 1 51.09 166 CYS B O 1
ATOM 2594 N N . ASP B 1 167 ? 7.949 -24.312 -37.375 1 47.06 167 ASP B N 1
ATOM 2595 C CA . ASP B 1 167 ? 7.977 -22.875 -37.094 1 47.06 167 ASP B CA 1
ATOM 2596 C C . ASP B 1 167 ? 6.73 -22.438 -36.344 1 47.06 167 ASP B C 1
ATOM 2598 O O . ASP B 1 167 ? 5.613 -22.531 -36.844 1 47.06 167 ASP B O 1
ATOM 2602 N N . VAL B 1 168 ? 6.609 -22.828 -35.031 1 42.84 168 VAL B N 1
ATOM 2603 C CA . VAL B 1 168 ? 5.512 -22.219 -34.281 1 42.84 168 VAL B CA 1
ATOM 2604 C C . VAL B 1 168 ? 5.766 -20.734 -34.125 1 42.84 168 VAL B C 1
ATOM 2606 O O . VAL B 1 168 ? 6.91 -20.312 -33.938 1 42.84 168 VAL B O 1
#

pLDDT: mean 87.37, std 20.82, range [28.02, 99.0]

Organism: Gonium pectorale (NCBI:txid33097)

Radius of gyration: 30.47 Å; Cα contacts (8 Å, |Δi|>4): 371; chains: 2; bounding box: 52×137×83 Å

Solvent-accessible surface area (backbone atoms only — not comparable to full-atom values): 19266 Å² total; per-residue (Å²): 137,83,78,77,76,73,73,75,74,72,74,74,77,76,68,78,72,79,69,76,32,54,31,32,40,46,41,55,67,81,37,63,65,52,41,54,52,50,51,53,49,58,73,44,32,80,79,42,23,61,39,82,42,45,54,70,42,94,80,54,47,27,82,83,49,87,59,48,42,61,70,58,48,63,59,41,50,38,24,35,32,74,87,67,50,78,41,52,53,58,59,29,53,37,53,54,33,38,57,44,74,42,34,75,82,41,52,67,43,72,42,64,69,47,33,53,54,49,36,56,54,46,51,54,44,47,63,42,42,40,45,75,62,77,44,63,50,54,69,58,52,53,50,51,53,51,50,54,53,50,50,51,52,52,35,52,57,37,48,80,66,50,92,62,84,63,78,122,136,81,77,77,75,73,72,75,74,71,73,74,76,75,68,78,71,78,69,75,32,54,31,33,39,47,40,56,68,80,38,63,67,52,41,54,52,49,52,52,50,56,73,44,33,81,79,41,24,62,40,82,40,44,53,70,43,93,79,55,48,28,84,83,49,87,60,48,43,62,69,58,49,63,59,40,50,38,23,34,32,73,86,67,52,77,41,50,52,59,58,28,52,37,53,54,33,38,57,45,73,43,34,76,81,42,51,67,45,73,40,65,70,49,32,52,55,50,35,55,55,46,50,54,44,48,62,44,42,40,47,75,60,76,45,62,49,52,70,57,52,53,52,51,53,52,50,53,53,50,49,52,53,52,36,52,58,38,48,83,67,49,92,60,85,63,79,123

InterPro domains:
  IPR007263 DCC1-like thiol-disulfide oxidoreductase family [PF04134] (25-135)
  IPR044691 Thioredoxin DCC1 [PTHR34290] (13-160)

Sequence (336 aa):
MSGWCVGSERYGSGQASRPSWDIRLLYDGECPLCLKEVNFLRSRNQANKVDFVDIAGPDYSPADNAGISFERAMETIHGITFDGRVYTGVEVFRLVYEAVGLGWVYAITKNPAVLAAANKVYDVWAKYRTQLTGREALEVLLERRKLEAAGKASCRTVEAGAAQKCDVMSGWCVGSERYGSGQASRPSWDIRLLYDGECPLCLKEVNFLRSRNQANKVDFVDIAGPDYSPADNAGISFERAMETIHGITFDGRVYTGVEVFRLVYEAVGLGWVYAITKNPAVLAAANKVYDVWAKYRTQLTGREALEVLLERRKLEAAGKASCRTVEAGAAQKCDV